Protein AF-Q1INB0-F1 (afdb_monomer_lite)

Foldseek 3Di:
DDDDDDFQDPVSVVVVLCVVVVVVVVVVVVCVVCVVVLPDDPVPDPDSPVVVVVVVCCLVVVLVVVLVVCVVQQHDPVLSVVLSVLSVVLVVLLVVLVVPDDPPPPDPSSCVSPVVSVVSNVVSSVCPVVSVVVVQVVVLVLQAAKKWFDPPQPQCCVVPNTWMWHQHPVQKIWIWHDDPPDIDIDIWGWGDRNQWIWTDDPDHPDTDTWGWDADPVSWIWIQHPNGITIIDGD

Secondary structure (DSSP, 8-state):
-PPPPPPPPHHHHHHHHHHHHHHHHHHHHHHHHHHHHH---TTT-S--HHHHHHHHHHHHHHHHHHHHHHHHTT--HHHHHHHHHHHHHHHHHHHHHHHT--TTSTTTHHHHHHHHHHHHHHHHHHHHHHHHHHHHHHHHHHH-EEEEE-TT-HHHHHHH-EEEEEE-TTSEEEEEEE-SS--EEEEEEEEEETTEEEEEPSSTT--EEEEEEE-TTS-EEEEETTEEEEEEE-

Sequence (234 aa):
MKRQPVPLTRDDWKANAIGVSTIAIGVLIVFMIFWPKFSVDPKTSEHPLPAIAFFYAIAVALPSLFALYLWRNGISQRSIKNCLIFAATGAALFSAGRWMSTPSDRPTAIFKVEALGVLFFAIGIAEVPRLLWLNQSSERASLLGVWESQPGDGEGIQKYGRVQMRFLPNGQLIYTVLSDTAPRSFRHYYSVQGSDIVMRQANPVEDEKTPFAFMSDGALVLYRKGVKSQYRRI

Radius of gyration: 25.72 Å; chains: 1; bounding box: 64×37×74 Å

Organism: Koribacter versatilis (strain Ellin345) (NCBI:txid204669)

Structure (mmCIF, N/CA/C/O backbone):
data_AF-Q1INB0-F1
#
_entry.id   AF-Q1INB0-F1
#
loop_
_atom_site.group_PDB
_atom_site.id
_atom_site.type_symbol
_atom_site.label_atom_id
_atom_site.label_alt_id
_atom_site.label_comp_id
_atom_site.label_asym_id
_atom_site.label_entity_id
_atom_site.label_seq_id
_atom_site.pdbx_PDB_ins_code
_atom_site.Cartn_x
_atom_site.Cartn_y
_atom_site.Cartn_z
_atom_site.occupancy
_atom_site.B_iso_or_equiv
_atom_site.auth_seq_id
_atom_site.auth_comp_id
_atom_site.auth_asym_id
_atom_site.auth_atom_id
_atom_site.pdbx_PDB_model_num
ATOM 1 N N . MET A 1 1 ? 23.001 13.288 8.866 1.00 36.38 1 MET A N 1
ATOM 2 C CA . MET A 1 1 ? 21.618 13.457 8.362 1.00 36.38 1 MET A CA 1
ATOM 3 C C . MET A 1 1 ? 21.534 12.940 6.928 1.00 36.38 1 MET A C 1
ATOM 5 O O . MET A 1 1 ? 22.186 13.504 6.059 1.00 36.38 1 MET A O 1
ATOM 9 N N . LYS A 1 2 ? 20.797 11.850 6.670 1.00 28.59 2 LYS A N 1
ATOM 10 C CA . LYS A 1 2 ? 20.500 11.384 5.301 1.00 28.59 2 LYS A CA 1
ATOM 11 C C . LYS A 1 2 ? 19.343 12.230 4.762 1.00 28.59 2 LYS A C 1
ATOM 13 O O . LYS A 1 2 ? 18.271 12.205 5.356 1.00 28.59 2 LYS A O 1
ATOM 18 N N . ARG A 1 3 ? 19.554 12.991 3.681 1.00 26.53 3 ARG A N 1
ATOM 19 C CA . ARG A 1 3 ? 18.462 13.712 3.004 1.00 26.53 3 ARG A CA 1
ATOM 20 C C . ARG A 1 3 ? 17.471 12.677 2.472 1.00 26.53 3 ARG A C 1
ATOM 22 O O . ARG A 1 3 ? 17.870 11.794 1.714 1.00 26.53 3 ARG A O 1
ATOM 29 N N . GLN A 1 4 ? 16.217 12.748 2.910 1.00 31.02 4 GLN A N 1
ATOM 30 C CA . GLN A 1 4 ? 15.159 11.925 2.335 1.00 31.02 4 GLN A CA 1
ATOM 31 C C . GLN A 1 4 ? 14.865 12.406 0.905 1.00 31.02 4 GLN A C 1
ATOM 33 O O . GLN A 1 4 ? 14.882 13.615 0.663 1.00 31.02 4 GLN A O 1
ATOM 38 N N . PRO A 1 5 ? 14.630 11.492 -0.051 1.00 34.81 5 PRO A N 1
ATOM 39 C CA . PRO A 1 5 ? 14.269 11.874 -1.407 1.00 34.81 5 PRO A CA 1
ATOM 40 C C . PRO A 1 5 ? 12.895 12.558 -1.417 1.00 34.81 5 PRO A C 1
ATOM 42 O O . PRO A 1 5 ? 11.935 12.071 -0.814 1.00 34.81 5 PRO A O 1
ATOM 45 N N . VAL A 1 6 ? 12.823 13.702 -2.098 1.00 46.16 6 VAL A N 1
ATOM 46 C CA . VAL A 1 6 ? 11.580 14.442 -2.344 1.00 46.16 6 VAL A CA 1
ATOM 47 C C . VAL A 1 6 ? 10.666 13.566 -3.209 1.00 46.16 6 VAL A C 1
ATOM 49 O O . VAL A 1 6 ? 11.135 13.030 -4.216 1.00 46.16 6 VAL A O 1
ATOM 52 N N . PRO A 1 7 ? 9.391 13.367 -2.829 1.00 43.28 7 PRO A N 1
ATOM 53 C CA . PRO A 1 7 ? 8.466 12.595 -3.645 1.00 43.28 7 PRO A CA 1
ATOM 54 C C . PRO A 1 7 ? 8.224 13.312 -4.977 1.00 43.28 7 PRO A C 1
ATOM 56 O O . PRO A 1 7 ? 7.836 14.477 -4.998 1.00 43.28 7 PRO A O 1
ATOM 59 N N . LEU A 1 8 ? 8.472 12.605 -6.080 1.00 43.47 8 LEU A N 1
ATOM 60 C CA . LEU A 1 8 ? 8.310 13.127 -7.435 1.00 43.47 8 LEU A CA 1
ATOM 61 C C . LEU A 1 8 ? 6.826 13.372 -7.721 1.00 43.47 8 LEU A C 1
ATOM 63 O O . LEU A 1 8 ? 6.011 12.442 -7.703 1.00 43.47 8 LEU A O 1
ATOM 67 N N . THR A 1 9 ? 6.475 14.622 -7.998 1.00 59.91 9 THR A N 1
ATOM 68 C CA . THR A 1 9 ? 5.150 15.009 -8.483 1.00 59.91 9 THR A CA 1
ATOM 69 C C . THR A 1 9 ? 4.913 14.466 -9.895 1.00 59.91 9 THR A C 1
ATOM 71 O O . THR A 1 9 ? 5.837 14.047 -10.593 1.00 59.91 9 THR A O 1
ATOM 74 N N . ARG A 1 10 ? 3.656 14.479 -10.361 1.00 47.62 10 ARG A N 1
ATOM 75 C CA . ARG A 1 10 ? 3.306 14.074 -11.737 1.00 47.62 10 ARG A CA 1
ATOM 76 C C . ARG A 1 10 ? 4.131 14.822 -12.797 1.00 47.62 10 ARG A C 1
ATOM 78 O O . ARG A 1 10 ? 4.434 14.243 -13.839 1.00 47.62 10 ARG A O 1
ATOM 85 N N . ASP A 1 11 ? 4.491 16.074 -12.533 1.00 52.22 11 ASP A N 1
ATOM 86 C CA . ASP A 1 11 ? 5.293 16.886 -13.447 1.00 52.22 11 ASP A CA 1
ATOM 87 C C . ASP A 1 11 ? 6.791 16.577 -13.327 1.00 52.22 11 ASP A C 1
ATOM 89 O O . ASP A 1 11 ? 7.468 16.493 -14.353 1.00 52.22 11 ASP A O 1
ATOM 93 N N . ASP A 1 12 ? 7.280 16.229 -12.132 1.00 52.44 12 ASP A N 1
ATOM 94 C CA . ASP A 1 12 ? 8.638 15.692 -11.969 1.00 52.44 12 ASP A CA 1
ATOM 95 C C . ASP A 1 12 ? 8.812 14.343 -12.688 1.00 52.44 12 ASP A C 1
ATOM 97 O O . ASP A 1 12 ? 9.895 14.026 -13.178 1.00 52.44 12 ASP A O 1
ATOM 101 N N . TRP A 1 13 ? 7.741 13.552 -12.822 1.00 54.69 13 TRP A N 1
ATOM 102 C CA . TRP A 1 13 ? 7.754 12.318 -13.614 1.00 54.69 13 TRP A CA 1
ATOM 103 C C . TRP A 1 13 ? 7.839 12.572 -15.111 1.00 54.69 13 TRP A C 1
ATOM 105 O O . TRP A 1 13 ? 8.563 11.854 -15.797 1.00 54.69 13 TRP A O 1
ATOM 115 N N . LYS A 1 14 ? 7.145 13.591 -15.629 1.00 50.22 14 LYS A N 1
ATOM 116 C CA . LYS A 1 14 ? 7.334 14.005 -17.025 1.00 50.22 14 LYS A CA 1
ATOM 117 C C . LYS A 1 14 ? 8.768 14.471 -17.235 1.00 50.22 14 LYS A C 1
ATOM 119 O O . LYS A 1 14 ? 9.399 14.025 -18.185 1.00 50.22 14 LYS A O 1
ATOM 124 N N . ALA A 1 15 ? 9.305 15.277 -16.321 1.00 55.03 15 ALA A N 1
ATOM 125 C CA . ALA A 1 15 ? 10.684 15.747 -16.390 1.00 55.03 15 ALA A CA 1
ATOM 126 C C . ALA A 1 15 ? 11.703 14.592 -16.328 1.00 55.03 15 ALA A C 1
ATOM 128 O O . ALA A 1 15 ? 12.631 14.555 -17.133 1.00 55.03 15 ALA A O 1
ATOM 129 N N . ASN A 1 16 ? 11.501 13.598 -15.457 1.00 56.22 16 ASN A N 1
ATOM 130 C CA . ASN A 1 16 ? 12.381 12.429 -15.357 1.00 56.22 16 ASN A CA 1
ATOM 131 C C . ASN A 1 16 ? 12.235 11.461 -16.534 1.00 56.22 16 ASN A C 1
ATOM 133 O O . ASN A 1 16 ? 13.240 10.949 -17.019 1.00 56.22 16 ASN A O 1
ATOM 137 N N . ALA A 1 17 ? 11.019 11.225 -17.029 1.00 54.56 17 ALA A N 1
ATOM 138 C CA . ALA A 1 17 ? 10.803 10.422 -18.231 1.00 54.56 17 ALA A CA 1
ATOM 139 C C . ALA 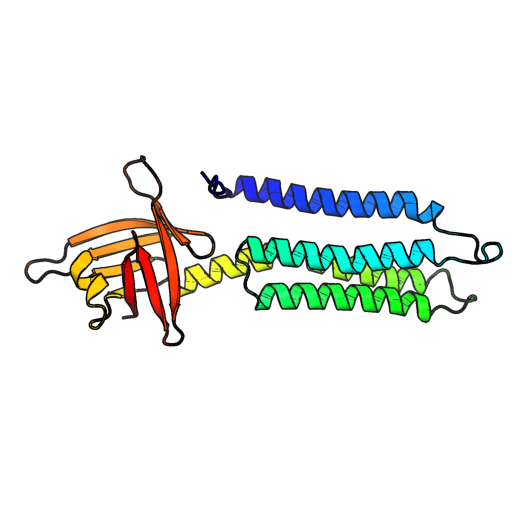A 1 17 ? 11.440 11.090 -19.456 1.00 54.56 17 ALA A C 1
ATOM 141 O O . ALA A 1 17 ? 12.083 10.411 -20.258 1.00 54.56 17 ALA A O 1
ATOM 142 N N . ILE A 1 18 ? 11.339 12.420 -19.562 1.00 57.75 18 ILE A N 1
ATOM 143 C CA . ILE A 1 18 ? 12.053 13.213 -20.568 1.00 57.75 18 ILE A CA 1
ATOM 144 C C . ILE A 1 18 ? 13.563 13.077 -20.361 1.00 57.75 18 ILE A C 1
ATOM 146 O O . ILE A 1 18 ? 14.270 12.820 -21.328 1.00 57.75 18 ILE A O 1
ATOM 150 N N . GLY A 1 19 ? 14.063 13.157 -19.126 1.00 60.06 19 GLY A N 1
ATOM 151 C CA . GLY A 1 19 ? 15.485 13.010 -18.802 1.00 60.06 19 GLY A CA 1
ATOM 152 C C . GLY A 1 19 ? 16.062 11.651 -19.210 1.00 60.06 19 GLY A C 1
ATOM 153 O O . GLY A 1 19 ? 17.056 11.594 -19.930 1.00 60.06 19 GLY A O 1
ATOM 154 N N . VAL A 1 20 ? 15.405 10.552 -18.828 1.00 59.66 20 VAL A N 1
ATOM 155 C CA . VAL A 1 20 ? 15.819 9.185 -19.195 1.00 59.66 20 VAL A CA 1
ATOM 156 C C . VAL A 1 20 ? 15.730 8.970 -20.708 1.00 59.66 20 VAL A C 1
ATOM 158 O O . VAL A 1 20 ? 16.655 8.414 -21.300 1.00 59.66 20 VAL A O 1
ATOM 161 N N . SER A 1 21 ? 14.673 9.472 -21.353 1.00 54.50 21 SER A N 1
ATOM 162 C CA . SER A 1 21 ? 14.530 9.406 -22.814 1.00 54.50 21 SER A CA 1
ATOM 163 C C . SER A 1 21 ? 15.611 10.224 -23.523 1.00 54.50 21 SER A C 1
ATOM 165 O O . SER A 1 21 ? 16.176 9.765 -24.507 1.00 54.50 21 SER A O 1
ATOM 167 N N . THR A 1 22 ? 15.967 11.396 -22.994 1.00 60.06 22 THR A N 1
ATOM 168 C CA . THR A 1 22 ? 17.017 12.269 -23.541 1.00 60.06 22 THR A CA 1
ATOM 169 C C . THR A 1 22 ? 18.388 11.617 -23.428 1.00 60.06 22 THR A C 1
ATOM 171 O O . THR A 1 22 ? 19.163 11.671 -24.377 1.00 60.06 22 THR A O 1
ATOM 174 N N . ILE A 1 23 ? 18.680 10.945 -22.310 1.00 63.50 23 ILE A N 1
ATOM 175 C CA . ILE A 1 23 ? 19.927 10.187 -22.146 1.00 63.50 23 ILE A CA 1
ATOM 176 C C . ILE A 1 23 ? 19.968 9.013 -23.131 1.00 63.50 23 ILE A C 1
ATOM 178 O O . ILE A 1 23 ? 20.976 8.832 -23.810 1.00 63.50 23 ILE A O 1
ATOM 182 N N . ALA A 1 24 ? 18.880 8.249 -23.264 1.00 62.09 24 ALA A N 1
ATOM 183 C CA . ALA A 1 24 ? 18.811 7.131 -24.206 1.00 62.09 24 ALA A CA 1
ATOM 184 C C . ALA A 1 24 ? 18.967 7.594 -25.667 1.00 62.09 24 ALA A C 1
ATOM 186 O O . ALA A 1 24 ? 19.727 6.994 -26.426 1.00 62.09 24 ALA A O 1
ATOM 187 N N . ILE A 1 25 ? 18.311 8.698 -26.039 1.00 62.91 25 ILE A N 1
ATOM 188 C CA . ILE A 1 25 ? 18.445 9.340 -27.353 1.00 62.91 25 ILE A CA 1
ATOM 189 C C . ILE A 1 25 ? 19.871 9.862 -27.550 1.00 62.91 25 ILE A C 1
ATOM 191 O O . ILE A 1 25 ? 20.450 9.643 -28.606 1.00 62.91 25 ILE A O 1
ATOM 195 N N . GLY A 1 26 ? 20.474 10.488 -26.538 1.00 65.31 26 GLY A N 1
ATOM 196 C CA . GLY A 1 26 ? 21.858 10.958 -26.583 1.00 65.31 26 GLY A CA 1
ATOM 197 C C . GLY A 1 26 ? 22.851 9.819 -26.819 1.00 65.31 26 GLY A C 1
ATOM 198 O O . GLY A 1 26 ? 23.723 9.940 -27.675 1.00 65.31 26 GLY A O 1
ATOM 199 N N . VAL A 1 27 ? 22.677 8.681 -26.139 1.00 67.50 27 VAL A N 1
ATOM 200 C CA . VAL A 1 27 ? 23.483 7.469 -26.361 1.00 67.50 27 VAL A CA 1
ATOM 201 C C . VAL A 1 27 ? 23.286 6.928 -27.780 1.00 67.50 27 VAL A C 1
ATOM 203 O O . VAL A 1 27 ? 24.270 6.594 -28.435 1.00 67.50 27 VAL A O 1
ATOM 206 N N . LEU A 1 28 ? 22.049 6.900 -28.288 1.00 63.38 28 LEU A N 1
ATOM 207 C CA . LEU A 1 28 ? 21.735 6.503 -29.668 1.00 63.38 28 LEU A CA 1
ATOM 208 C C . LEU A 1 28 ? 22.348 7.446 -30.712 1.00 63.38 28 LEU A C 1
ATOM 210 O O . LEU A 1 28 ? 22.867 6.983 -31.722 1.00 63.38 28 LEU A O 1
ATOM 214 N N . ILE A 1 29 ? 22.332 8.756 -30.467 1.00 66.19 29 ILE A N 1
ATOM 215 C CA . ILE A 1 29 ? 22.919 9.764 -31.358 1.00 66.19 29 ILE A CA 1
ATOM 216 C C . ILE A 1 29 ? 24.441 9.638 -31.369 1.00 66.19 29 ILE A C 1
ATOM 218 O O . ILE A 1 29 ? 25.038 9.602 -32.441 1.00 66.19 29 ILE A O 1
ATOM 222 N N . VAL A 1 30 ? 25.079 9.514 -30.201 1.00 66.62 30 VAL A N 1
ATOM 223 C CA . VAL A 1 30 ? 26.523 9.248 -30.107 1.00 66.62 30 VAL A CA 1
ATOM 224 C C . VAL A 1 30 ? 26.849 7.949 -30.844 1.00 66.62 30 VAL A C 1
ATOM 226 O O . VAL A 1 30 ? 27.751 7.924 -31.676 1.00 66.62 30 VAL A O 1
ATOM 229 N N . PHE A 1 31 ? 26.066 6.893 -30.635 1.00 64.44 31 PHE A N 1
ATOM 230 C CA . PHE A 1 31 ? 26.225 5.643 -31.369 1.00 64.44 31 PHE A CA 1
ATOM 231 C C . PHE A 1 31 ? 26.151 5.869 -32.887 1.00 64.44 31 PHE A C 1
ATOM 233 O O . PHE A 1 31 ? 27.082 5.491 -33.589 1.00 64.44 31 PHE A O 1
ATOM 240 N N . MET A 1 32 ? 25.128 6.560 -33.397 1.00 63.94 32 MET A N 1
ATOM 241 C CA . MET A 1 32 ? 24.969 6.843 -34.830 1.00 63.94 32 MET A CA 1
ATOM 242 C C . MET A 1 32 ? 26.076 7.735 -35.414 1.00 63.94 32 MET A C 1
ATOM 244 O O . MET A 1 32 ? 26.477 7.524 -36.555 1.00 63.94 32 MET A O 1
ATOM 248 N N . ILE A 1 33 ? 26.594 8.706 -34.656 1.00 69.12 33 ILE A N 1
ATOM 249 C CA . ILE A 1 33 ? 27.665 9.614 -35.106 1.00 69.12 33 ILE A CA 1
ATOM 250 C C . ILE A 1 33 ? 29.009 8.890 -35.181 1.00 69.12 33 ILE A C 1
ATOM 252 O O . ILE A 1 33 ? 29.800 9.126 -36.097 1.00 69.12 33 ILE A O 1
ATOM 256 N N . PHE A 1 34 ? 29.295 8.028 -34.207 1.00 63.88 34 PHE A N 1
ATOM 257 C CA . PHE A 1 34 ? 30.578 7.339 -34.130 1.00 63.88 34 PHE A CA 1
ATOM 258 C C . PHE A 1 34 ? 30.585 6.004 -34.887 1.00 63.88 34 PHE A C 1
ATOM 260 O O . PHE A 1 34 ? 31.658 5.547 -35.276 1.00 63.88 34 PHE A O 1
ATOM 267 N N . TRP A 1 35 ? 29.422 5.414 -35.183 1.00 64.44 35 TRP A N 1
ATOM 268 C CA . TRP A 1 35 ? 29.302 4.157 -35.933 1.00 64.44 35 TRP A CA 1
ATOM 269 C C . TRP A 1 35 ? 30.052 4.150 -37.278 1.00 64.44 35 TRP A C 1
ATOM 271 O O . TRP A 1 35 ? 30.826 3.219 -37.505 1.00 64.44 35 TRP A O 1
ATOM 281 N N . PRO A 1 36 ? 29.962 5.189 -38.135 1.00 58.50 36 PRO A N 1
ATOM 282 C CA . PRO A 1 36 ? 30.708 5.231 -39.393 1.00 58.50 36 PRO A CA 1
ATOM 283 C C . PRO A 1 36 ? 32.227 5.275 -39.190 1.00 58.50 36 PRO A C 1
ATOM 285 O O . PRO A 1 36 ? 32.969 4.816 -40.049 1.00 58.50 36 PRO A O 1
ATOM 288 N N . LYS A 1 37 ? 32.708 5.794 -38.050 1.00 61.03 37 LYS A N 1
ATOM 289 C CA . LYS A 1 37 ? 34.145 5.833 -37.724 1.00 61.03 37 LYS A CA 1
ATOM 290 C C . LYS A 1 37 ? 34.674 4.498 -37.194 1.00 61.03 37 LYS A C 1
ATOM 292 O O . LYS A 1 37 ? 35.874 4.259 -37.268 1.00 61.03 37 LYS A O 1
ATOM 297 N N . PHE A 1 38 ? 33.794 3.635 -36.687 1.00 56.97 38 PHE A N 1
ATOM 298 C CA . PHE A 1 38 ? 34.116 2.267 -36.267 1.00 56.97 38 PHE A CA 1
ATOM 299 C C . PHE A 1 38 ? 33.841 1.216 -37.355 1.00 56.97 38 PHE A C 1
ATOM 301 O O . PHE A 1 38 ? 34.148 0.040 -37.159 1.00 56.97 38 PHE A O 1
ATOM 308 N N . SER A 1 39 ? 33.304 1.630 -38.507 1.00 55.06 39 SER A N 1
ATOM 309 C CA . SER A 1 39 ? 33.241 0.838 -39.738 1.00 55.06 39 SER A CA 1
ATOM 310 C C . SER A 1 39 ? 34.648 0.716 -40.327 1.00 55.06 39 SER A C 1
ATOM 312 O O . SER A 1 39 ? 35.008 1.398 -41.285 1.00 55.06 39 SER A O 1
ATOM 314 N N . VAL A 1 40 ? 35.472 -0.123 -39.710 1.00 55.88 40 VAL A N 1
ATOM 315 C CA . VAL A 1 40 ? 36.802 -0.430 -40.225 1.00 55.88 40 VAL A CA 1
ATOM 316 C C . VAL A 1 40 ? 36.649 -1.238 -41.512 1.00 55.88 40 VAL A C 1
ATOM 318 O O . VAL A 1 40 ? 35.866 -2.190 -41.552 1.00 55.88 40 VAL A O 1
ATOM 321 N N . ASP A 1 41 ? 37.361 -0.840 -42.569 1.00 60.66 41 ASP A N 1
ATOM 322 C CA . ASP A 1 41 ? 37.397 -1.593 -43.821 1.00 60.66 41 ASP A CA 1
ATOM 323 C C . ASP A 1 41 ? 37.878 -3.024 -43.508 1.00 60.66 41 ASP A C 1
ATOM 325 O O . ASP A 1 41 ? 38.995 -3.204 -43.010 1.00 60.66 41 ASP A O 1
ATOM 329 N N . PRO A 1 42 ? 37.049 -4.058 -43.750 1.00 54.41 42 PRO A N 1
ATOM 330 C CA . PRO A 1 42 ? 37.355 -5.431 -43.358 1.00 54.41 42 PRO A CA 1
ATOM 331 C C . PRO A 1 42 ? 38.623 -5.983 -44.020 1.00 54.41 42 PRO A C 1
ATOM 333 O O . PRO A 1 42 ? 39.086 -7.052 -43.629 1.00 54.41 42 PRO A O 1
ATOM 336 N N . LYS A 1 43 ? 39.174 -5.290 -45.024 1.00 59.09 43 LYS A N 1
ATOM 337 C CA . LYS A 1 43 ? 40.391 -5.697 -45.727 1.00 59.09 43 LYS A CA 1
ATOM 338 C C . LYS A 1 43 ? 41.691 -5.205 -45.085 1.00 59.09 43 LYS A C 1
ATOM 340 O O . LYS A 1 43 ? 42.736 -5.735 -45.444 1.00 59.09 43 LYS A O 1
ATOM 345 N N . THR A 1 44 ? 41.661 -4.216 -44.187 1.00 60.34 44 THR A N 1
ATOM 346 C CA . THR A 1 44 ? 42.890 -3.533 -43.726 1.00 60.34 44 THR A CA 1
ATOM 347 C C . THR A 1 44 ? 43.148 -3.578 -42.223 1.00 60.34 44 THR A C 1
ATOM 349 O O . THR A 1 44 ? 44.205 -3.123 -41.793 1.00 60.34 44 THR A O 1
ATOM 352 N N . SER A 1 45 ? 42.257 -4.146 -41.404 1.00 51.06 45 SER A N 1
ATOM 353 C CA . SER A 1 45 ? 42.490 -4.228 -39.955 1.00 51.06 45 SER A CA 1
ATOM 354 C C . SER A 1 45 ? 42.675 -5.647 -39.457 1.00 51.06 45 SER A C 1
ATOM 356 O O . SER A 1 45 ? 41.740 -6.446 -39.480 1.00 51.06 45 SER A O 1
ATOM 358 N N . GLU A 1 46 ? 43.853 -5.925 -38.911 1.00 55.78 46 GLU A N 1
ATOM 359 C CA . GLU A 1 46 ? 44.167 -7.238 -38.354 1.00 55.78 46 GLU A CA 1
ATOM 360 C C . GLU A 1 46 ? 43.394 -7.553 -37.060 1.00 55.78 46 GLU A C 1
ATOM 362 O O . GLU A 1 46 ? 43.224 -8.728 -36.758 1.00 55.78 46 GLU A O 1
ATOM 367 N N . HIS A 1 47 ? 42.814 -6.583 -36.328 1.00 56.28 47 HIS A N 1
ATOM 368 C CA . HIS A 1 47 ? 42.087 -6.891 -35.081 1.00 56.28 47 HIS A CA 1
ATOM 369 C C . HIS A 1 47 ? 40.909 -5.939 -34.745 1.00 56.28 47 HIS A C 1
ATOM 371 O O . HIS A 1 47 ? 41.118 -4.897 -34.124 1.00 56.28 47 HIS A O 1
ATOM 377 N N . PRO A 1 48 ? 39.639 -6.315 -35.018 1.00 59.78 48 PRO A N 1
ATOM 378 C CA . PRO A 1 48 ? 38.442 -5.561 -34.596 1.00 59.78 48 PRO A CA 1
ATOM 379 C C . PRO A 1 48 ? 38.049 -5.759 -33.113 1.00 59.78 48 PRO A C 1
ATOM 381 O O . PRO A 1 48 ? 36.983 -5.320 -32.674 1.00 59.78 48 PRO A O 1
ATOM 384 N N . LEU A 1 49 ? 38.900 -6.418 -32.321 1.00 61.53 49 LEU A N 1
ATOM 385 C CA . LEU A 1 49 ? 38.659 -6.776 -30.918 1.00 61.53 49 LEU A CA 1
ATOM 386 C C . LEU A 1 49 ? 38.237 -5.608 -29.995 1.00 61.53 49 LEU A C 1
ATOM 388 O O . LEU A 1 49 ? 37.300 -5.811 -29.217 1.00 61.53 49 LEU A O 1
ATOM 392 N N . PRO A 1 50 ? 38.829 -4.395 -30.057 1.00 68.62 50 PRO A N 1
ATOM 393 C CA . PRO A 1 50 ? 38.505 -3.352 -29.081 1.00 68.62 50 PRO A CA 1
ATOM 394 C C . PRO A 1 50 ? 37.094 -2.771 -29.254 1.00 68.62 50 PRO A C 1
ATOM 396 O O . PRO A 1 50 ? 36.426 -2.485 -28.262 1.00 68.62 50 PRO A O 1
ATOM 399 N N . ALA A 1 51 ? 36.593 -2.657 -30.488 1.00 65.31 51 ALA A N 1
ATOM 400 C CA . ALA A 1 51 ? 35.240 -2.157 -30.735 1.00 65.31 51 ALA A CA 1
ATOM 401 C C . ALA A 1 51 ? 34.177 -3.157 -30.251 1.00 65.31 51 ALA A C 1
ATOM 403 O O . ALA A 1 51 ? 33.212 -2.774 -29.593 1.00 65.31 51 ALA A O 1
ATOM 404 N N . ILE A 1 52 ? 34.373 -4.452 -30.519 1.00 67.19 52 ILE A N 1
ATOM 405 C CA . ILE A 1 52 ? 33.447 -5.508 -30.080 1.00 67.19 52 ILE A CA 1
ATOM 406 C C . ILE A 1 52 ? 33.399 -5.578 -28.551 1.00 67.19 52 ILE A C 1
ATOM 408 O O . ILE A 1 52 ? 32.308 -5.616 -27.980 1.00 67.19 52 ILE A O 1
ATOM 412 N N . ALA A 1 53 ? 34.558 -5.532 -27.888 1.00 69.88 53 ALA A N 1
ATOM 413 C CA . ALA A 1 53 ? 34.640 -5.534 -26.430 1.00 69.88 53 ALA A CA 1
ATOM 414 C C . ALA A 1 53 ? 33.911 -4.330 -25.809 1.00 69.88 53 ALA A C 1
ATOM 416 O O . ALA A 1 53 ? 33.187 -4.489 -24.825 1.00 69.88 53 ALA A O 1
ATOM 417 N N . PHE A 1 54 ? 34.035 -3.144 -26.413 1.00 70.88 54 PHE A N 1
ATOM 418 C CA . PHE A 1 54 ? 33.342 -1.939 -25.959 1.00 70.88 54 PHE A CA 1
ATOM 419 C C . PHE A 1 54 ? 31.814 -2.065 -26.061 1.00 70.88 54 PHE A C 1
ATOM 421 O O . PHE A 1 54 ? 31.102 -1.764 -25.102 1.00 70.88 54 PHE A O 1
ATOM 428 N N . PHE A 1 55 ? 31.293 -2.579 -27.181 1.00 67.69 55 PHE A N 1
ATOM 429 C CA . PHE A 1 55 ? 29.851 -2.797 -27.334 1.00 67.69 55 PHE A CA 1
ATOM 430 C C . PHE A 1 55 ? 29.316 -3.853 -26.372 1.00 67.69 55 PHE A C 1
ATOM 432 O O . PHE A 1 55 ? 28.247 -3.661 -25.795 1.00 67.69 55 PHE A O 1
ATOM 439 N N . TYR A 1 56 ? 30.070 -4.930 -26.150 1.00 68.38 56 TYR A N 1
ATOM 440 C CA . TYR A 1 56 ? 29.690 -5.955 -25.183 1.00 68.38 56 TYR A CA 1
ATOM 441 C C . TYR A 1 56 ? 29.660 -5.392 -23.756 1.00 68.38 56 TYR A C 1
ATOM 443 O O . TYR A 1 56 ? 28.714 -5.641 -23.010 1.00 68.38 56 TYR A O 1
ATOM 451 N N . ALA A 1 57 ? 30.644 -4.563 -23.396 1.00 71.25 57 ALA A N 1
ATOM 452 C CA . ALA A 1 57 ? 30.679 -3.889 -22.102 1.00 71.25 57 ALA A CA 1
ATOM 453 C C . ALA A 1 57 ? 29.459 -2.976 -21.904 1.00 71.25 57 ALA A C 1
ATOM 455 O O . ALA A 1 57 ? 28.817 -3.038 -20.858 1.00 71.25 57 ALA A O 1
ATOM 456 N N . ILE A 1 58 ? 29.082 -2.188 -22.916 1.00 72.75 58 ILE A N 1
ATOM 457 C CA . ILE A 1 58 ? 27.889 -1.327 -22.881 1.00 72.75 58 ILE A CA 1
ATOM 458 C C . ILE A 1 58 ? 26.605 -2.160 -22.774 1.00 72.75 58 ILE A C 1
ATOM 460 O O . ILE A 1 58 ? 25.766 -1.881 -21.914 1.00 72.75 58 ILE A O 1
ATOM 464 N N . ALA A 1 59 ? 26.465 -3.197 -23.603 1.00 68.44 59 ALA A N 1
ATOM 465 C CA . ALA A 1 59 ? 25.281 -4.052 -23.648 1.00 68.44 59 ALA A CA 1
ATOM 466 C C . ALA A 1 59 ? 25.049 -4.827 -22.340 1.00 68.44 59 ALA A C 1
ATOM 468 O O . ALA A 1 59 ? 23.905 -5.124 -22.012 1.00 68.44 59 ALA A O 1
ATOM 469 N N . VAL A 1 60 ? 26.104 -5.123 -21.576 1.00 70.12 60 VAL A N 1
ATOM 470 C CA . VAL A 1 60 ? 26.009 -5.798 -20.269 1.00 70.12 60 VAL A CA 1
ATOM 471 C C . VAL A 1 60 ? 25.878 -4.799 -19.110 1.00 70.12 60 VAL A C 1
ATOM 473 O O . VAL A 1 60 ? 25.099 -5.020 -18.175 1.00 70.12 60 VAL A O 1
ATOM 476 N N . ALA A 1 61 ? 26.607 -3.680 -19.156 1.00 72.94 61 ALA A N 1
ATOM 477 C CA . ALA A 1 61 ? 26.638 -2.707 -18.065 1.00 72.94 61 ALA A CA 1
ATOM 478 C C . ALA A 1 61 ? 25.343 -1.890 -17.960 1.00 72.94 61 ALA A C 1
ATOM 480 O O . ALA A 1 61 ? 24.837 -1.699 -16.852 1.00 72.94 61 ALA A O 1
ATOM 481 N N . LEU A 1 62 ? 24.772 -1.436 -19.083 1.00 75.06 62 LEU A N 1
ATOM 482 C CA . LEU A 1 62 ? 23.555 -0.611 -19.077 1.00 75.06 62 LEU A CA 1
ATOM 483 C C . LEU A 1 62 ? 22.346 -1.324 -18.452 1.00 75.06 62 LEU A C 1
ATOM 485 O O . LEU A 1 62 ? 21.735 -0.735 -17.560 1.00 75.06 62 LEU A O 1
ATOM 489 N N . PRO A 1 63 ? 22.009 -2.577 -18.820 1.00 75.44 63 PRO A N 1
ATOM 490 C CA . PRO A 1 63 ? 20.901 -3.294 -18.188 1.00 75.44 63 PRO A CA 1
ATOM 491 C C . PRO A 1 63 ? 21.116 -3.517 -16.691 1.00 75.44 63 PRO A C 1
ATOM 493 O O . PRO A 1 63 ? 20.166 -3.432 -15.918 1.00 75.44 63 PRO A O 1
ATOM 496 N N . SER A 1 64 ? 22.362 -3.746 -16.271 1.00 73.62 64 SER A N 1
ATOM 497 C CA . SER A 1 64 ? 22.717 -3.950 -14.863 1.00 73.62 64 SER A CA 1
ATOM 498 C C . SER A 1 64 ? 22.560 -2.665 -14.042 1.00 73.62 64 SER A C 1
ATOM 500 O O . SER A 1 64 ? 21.937 -2.677 -12.979 1.00 73.62 64 SER A O 1
ATOM 502 N N . LEU A 1 65 ? 23.057 -1.534 -14.555 1.00 75.81 65 LEU A N 1
ATOM 503 C CA . LEU A 1 65 ? 22.873 -0.214 -13.938 1.00 75.81 65 LEU A CA 1
ATOM 504 C C . LEU A 1 65 ? 21.395 0.188 -13.898 1.00 75.81 65 LEU A C 1
ATOM 506 O O . LEU A 1 65 ? 20.924 0.745 -12.906 1.00 75.81 65 LEU A O 1
ATOM 510 N N . PHE A 1 66 ? 20.648 -0.141 -14.949 1.00 74.62 66 PHE A N 1
ATOM 511 C CA . PHE A 1 66 ? 19.218 0.115 -15.019 1.00 74.62 66 PHE A CA 1
ATOM 512 C C . PHE A 1 66 ? 18.421 -0.752 -14.037 1.00 74.62 66 PHE A C 1
ATOM 514 O O . PHE A 1 66 ? 17.568 -0.238 -13.317 1.00 74.62 66 PHE A O 1
ATOM 521 N N . ALA A 1 67 ? 18.737 -2.042 -13.921 1.00 73.81 67 ALA A N 1
ATOM 522 C CA . ALA A 1 67 ? 18.140 -2.925 -12.922 1.00 73.81 67 ALA A CA 1
ATOM 523 C C . ALA A 1 67 ? 18.419 -2.439 -11.492 1.00 73.81 67 ALA A C 1
ATOM 525 O O . ALA A 1 67 ? 17.513 -2.434 -10.658 1.00 73.81 67 ALA A O 1
ATOM 526 N N . LEU A 1 68 ? 19.640 -1.963 -11.223 1.00 72.88 68 LEU A N 1
ATOM 527 C CA . LEU A 1 68 ? 20.000 -1.359 -9.940 1.00 72.88 68 LEU A CA 1
ATOM 528 C C . LEU A 1 68 ? 19.192 -0.081 -9.664 1.00 72.88 68 LEU A C 1
ATOM 530 O O . LEU A 1 68 ? 18.723 0.123 -8.543 1.00 72.88 68 LEU A O 1
ATOM 534 N N . TYR A 1 69 ? 18.994 0.762 -10.681 1.00 77.62 69 TYR A N 1
ATOM 535 C CA . TYR A 1 69 ? 18.132 1.941 -10.590 1.00 77.62 69 TYR A CA 1
ATOM 536 C C . TYR A 1 69 ? 16.681 1.556 -10.272 1.00 77.62 69 TYR A C 1
ATOM 538 O O . TYR A 1 69 ? 16.097 2.108 -9.340 1.00 77.62 69 TYR A O 1
ATOM 546 N N . LEU A 1 70 ? 16.106 0.585 -10.988 1.00 75.38 70 LEU A N 1
ATOM 547 C CA . LEU A 1 70 ? 14.741 0.109 -10.742 1.00 75.38 70 LEU A CA 1
ATOM 548 C C . LEU A 1 70 ? 14.588 -0.464 -9.327 1.00 75.38 70 LEU A C 1
ATOM 550 O O . LEU A 1 70 ? 13.631 -0.128 -8.629 1.00 75.38 70 LEU A O 1
ATOM 554 N N . TRP A 1 71 ? 15.557 -1.260 -8.870 1.00 74.44 71 TRP A N 1
ATOM 555 C CA . TRP A 1 71 ? 15.578 -1.808 -7.513 1.00 74.44 71 TRP A CA 1
ATOM 556 C C . TRP A 1 71 ? 15.604 -0.710 -6.445 1.00 74.44 71 TRP A C 1
ATOM 558 O O . TRP A 1 71 ? 14.818 -0.741 -5.500 1.00 74.44 71 TRP A O 1
ATOM 568 N N . ARG A 1 72 ? 16.447 0.314 -6.627 1.00 69.62 72 ARG A N 1
ATOM 569 C CA . ARG A 1 72 ? 16.548 1.452 -5.701 1.00 69.62 72 ARG A CA 1
ATOM 570 C C . ARG A 1 72 ? 15.261 2.282 -5.622 1.00 69.62 72 ARG A C 1
ATOM 572 O O . ARG A 1 72 ? 15.041 2.947 -4.615 1.00 69.62 72 ARG A O 1
ATOM 579 N N . ASN A 1 73 ? 14.420 2.226 -6.654 1.00 67.62 73 ASN A N 1
ATOM 580 C CA . ASN A 1 73 ? 13.113 2.885 -6.702 1.00 67.62 73 ASN A CA 1
ATOM 581 C C . ASN A 1 73 ? 11.949 1.959 -6.293 1.00 67.62 73 ASN A C 1
ATOM 583 O O . ASN A 1 73 ? 10.791 2.285 -6.542 1.00 67.62 73 ASN A O 1
ATOM 587 N N . GLY A 1 74 ? 12.238 0.812 -5.665 1.00 67.62 74 GLY A N 1
ATOM 588 C CA . GLY A 1 74 ? 11.217 -0.066 -5.088 1.00 67.62 74 GLY A CA 1
ATOM 589 C C . GLY A 1 74 ? 10.451 -0.906 -6.109 1.00 67.62 74 GLY A C 1
ATOM 590 O O . GLY A 1 74 ? 9.375 -1.409 -5.799 1.00 67.62 74 GLY A O 1
ATOM 591 N N . ILE A 1 75 ? 10.977 -1.076 -7.325 1.00 73.62 75 ILE A N 1
ATOM 592 C CA . ILE A 1 75 ? 10.335 -1.932 -8.325 1.00 73.62 75 ILE A CA 1
ATOM 593 C C . ILE A 1 75 ? 10.486 -3.401 -7.949 1.00 73.62 75 ILE A C 1
ATOM 595 O O . ILE A 1 75 ? 11.557 -3.851 -7.538 1.00 73.62 75 ILE A O 1
ATOM 599 N N . SER A 1 76 ? 9.398 -4.160 -8.113 1.00 74.81 76 SER A N 1
ATOM 600 C CA . SER A 1 76 ? 9.370 -5.580 -7.771 1.00 74.81 76 SER A CA 1
ATOM 601 C C . SER A 1 76 ? 10.454 -6.370 -8.519 1.00 74.81 76 SER A C 1
ATOM 603 O O . SER A 1 76 ? 10.740 -6.128 -9.698 1.00 74.81 76 SER A O 1
ATOM 605 N N . GLN A 1 77 ? 11.026 -7.382 -7.858 1.00 72.25 77 GLN A N 1
ATOM 606 C CA . GLN A 1 77 ? 12.039 -8.241 -8.481 1.00 72.25 77 GLN A CA 1
ATOM 607 C C . GLN A 1 77 ? 11.529 -8.955 -9.739 1.00 72.25 77 GLN A C 1
ATOM 609 O O . GLN A 1 77 ? 12.303 -9.179 -10.668 1.00 72.25 77 GLN A O 1
ATOM 614 N N . ARG A 1 78 ? 10.229 -9.279 -9.807 1.00 70.38 78 ARG A N 1
ATOM 615 C CA . ARG A 1 78 ? 9.620 -9.893 -10.997 1.00 70.38 78 ARG A CA 1
ATOM 616 C C . ARG A 1 78 ? 9.713 -8.955 -12.206 1.00 70.38 78 ARG A C 1
ATOM 618 O O . ARG A 1 78 ? 10.114 -9.397 -13.280 1.00 70.38 78 ARG A O 1
ATOM 625 N N . SER A 1 79 ? 9.408 -7.671 -12.026 1.00 70.56 79 SER A N 1
ATOM 626 C CA . SER A 1 79 ? 9.489 -6.671 -13.099 1.00 70.56 79 SER A CA 1
ATOM 627 C C . SER A 1 79 ? 10.932 -6.405 -13.537 1.00 70.56 79 SER A C 1
ATOM 629 O O . SER A 1 79 ? 11.202 -6.316 -14.735 1.00 70.56 79 SER A O 1
ATOM 631 N N . ILE A 1 80 ? 11.874 -6.356 -12.587 1.00 75.69 80 ILE A N 1
ATOM 632 C CA . ILE A 1 80 ? 13.310 -6.213 -12.882 1.00 75.69 80 ILE A CA 1
ATOM 633 C C . ILE A 1 80 ? 13.820 -7.414 -13.688 1.00 75.69 80 ILE A C 1
ATOM 635 O O . ILE A 1 80 ? 14.496 -7.234 -14.701 1.00 75.69 80 ILE A O 1
ATOM 639 N N . LYS A 1 81 ? 13.453 -8.638 -13.285 1.00 75.88 81 LYS A N 1
ATOM 640 C CA . LYS A 1 81 ? 13.830 -9.870 -13.991 1.00 75.88 81 LYS A CA 1
ATOM 641 C C . LYS A 1 81 ? 13.333 -9.862 -15.437 1.00 75.88 81 LYS A C 1
ATOM 643 O O . LYS A 1 81 ? 14.103 -10.181 -16.336 1.00 75.88 81 LYS A O 1
ATOM 648 N N . ASN A 1 82 ? 12.085 -9.453 -15.669 1.00 72.38 82 ASN A N 1
ATOM 649 C CA . ASN A 1 82 ? 11.536 -9.361 -17.022 1.00 72.38 82 ASN A CA 1
ATOM 650 C C . ASN A 1 82 ? 12.298 -8.337 -17.880 1.00 72.38 82 ASN A C 1
ATOM 652 O O . ASN A 1 82 ? 12.638 -8.650 -19.018 1.00 72.38 82 ASN A O 1
ATOM 656 N N . CYS A 1 83 ? 12.644 -7.163 -17.336 1.00 69.69 83 CYS A N 1
ATOM 657 C CA . CYS A 1 83 ? 13.461 -6.174 -18.056 1.00 69.69 83 CYS A CA 1
ATOM 658 C C . CYS A 1 83 ? 14.841 -6.728 -18.440 1.00 69.69 83 CYS A C 1
ATOM 660 O O . CYS A 1 83 ? 15.285 -6.546 -19.573 1.00 69.69 83 CYS A O 1
ATOM 662 N N . LEU A 1 84 ? 15.505 -7.433 -17.519 1.00 74.94 84 LEU A N 1
ATOM 663 C CA . LEU A 1 84 ? 16.804 -8.058 -17.783 1.00 74.94 84 LEU A CA 1
ATOM 664 C C . LEU A 1 84 ? 16.714 -9.150 -18.855 1.00 74.94 84 LEU A C 1
ATOM 666 O O . LEU A 1 84 ? 17.599 -9.230 -19.702 1.00 74.94 84 LEU A O 1
ATOM 670 N N . ILE A 1 85 ? 15.640 -9.949 -18.857 1.00 74.06 85 ILE A N 1
ATOM 671 C CA . ILE A 1 85 ? 15.391 -10.953 -19.902 1.00 74.06 85 ILE A CA 1
ATOM 672 C C . ILE A 1 85 ? 15.252 -10.270 -21.265 1.00 74.06 85 ILE A C 1
ATOM 674 O O . ILE A 1 85 ? 15.952 -10.655 -22.195 1.00 74.06 85 ILE A O 1
ATOM 678 N N . PHE A 1 86 ? 14.429 -9.222 -21.381 1.00 67.94 86 PHE A N 1
ATOM 679 C CA . PHE A 1 86 ? 14.270 -8.485 -22.642 1.00 67.94 86 PHE A CA 1
ATOM 680 C C . PHE A 1 86 ? 15.591 -7.886 -23.144 1.00 67.94 86 PHE A C 1
ATOM 682 O O . PHE A 1 86 ? 15.910 -8.013 -24.327 1.00 67.94 86 PHE A O 1
ATOM 689 N N . ALA A 1 87 ? 16.383 -7.285 -22.252 1.00 69.81 87 ALA A N 1
ATOM 690 C CA . ALA A 1 87 ? 17.690 -6.736 -22.605 1.00 69.81 87 ALA A CA 1
ATOM 691 C C . ALA A 1 87 ? 18.669 -7.827 -23.076 1.00 69.81 87 ALA A C 1
ATOM 693 O O . ALA A 1 87 ? 19.336 -7.658 -24.098 1.00 69.81 87 ALA A O 1
ATOM 694 N N . ALA A 1 88 ? 18.716 -8.966 -22.378 1.00 72.00 88 ALA A N 1
ATOM 695 C CA . ALA A 1 88 ? 19.560 -10.100 -22.747 1.00 72.00 88 ALA A CA 1
ATOM 696 C C . ALA A 1 88 ? 19.141 -10.716 -24.092 1.00 72.00 88 ALA A C 1
ATOM 698 O O . ALA A 1 88 ?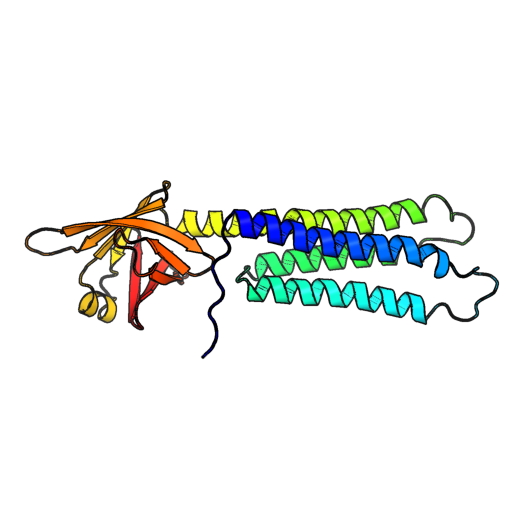 19.998 -11.009 -24.925 1.00 72.00 88 ALA A O 1
ATOM 699 N N . THR A 1 89 ? 17.836 -10.861 -24.344 1.00 72.38 89 THR A N 1
ATOM 700 C CA . THR A 1 89 ? 17.315 -11.340 -25.633 1.00 72.38 89 THR A CA 1
ATOM 701 C C . THR A 1 89 ? 17.675 -10.383 -26.769 1.00 72.38 89 THR A C 1
ATOM 703 O O . THR A 1 89 ? 18.133 -10.838 -27.816 1.00 72.38 89 THR A O 1
ATOM 706 N N . GLY A 1 90 ? 17.550 -9.068 -26.562 1.00 69.44 90 GLY A N 1
ATOM 707 C CA . GLY A 1 90 ? 17.972 -8.065 -27.545 1.00 69.44 90 GLY A CA 1
ATOM 708 C C . GLY A 1 90 ? 19.468 -8.148 -27.872 1.00 69.44 90 GLY A C 1
ATOM 709 O O . GLY A 1 90 ? 19.841 -8.180 -29.045 1.00 69.44 90 GLY A O 1
ATOM 710 N N . ALA A 1 91 ? 20.322 -8.270 -26.850 1.00 69.62 91 ALA A N 1
ATOM 711 C CA . ALA A 1 91 ? 21.769 -8.420 -27.025 1.00 69.62 91 ALA A CA 1
ATOM 712 C C . ALA A 1 91 ? 22.148 -9.727 -27.748 1.00 69.62 91 ALA A C 1
ATOM 714 O O . ALA A 1 91 ? 23.041 -9.733 -28.603 1.00 69.62 91 ALA A O 1
ATOM 715 N N . ALA A 1 92 ? 21.447 -10.826 -27.449 1.00 68.88 92 ALA A N 1
ATOM 716 C CA . ALA A 1 92 ? 21.648 -12.112 -28.109 1.00 68.88 92 ALA A CA 1
ATOM 717 C C . ALA A 1 92 ? 21.250 -12.060 -29.593 1.00 68.88 92 ALA A C 1
ATOM 719 O O . ALA A 1 92 ? 22.013 -12.521 -30.439 1.00 68.88 92 ALA A O 1
ATOM 720 N N . LEU A 1 93 ? 20.106 -11.446 -29.923 1.00 66.81 93 LEU A N 1
ATOM 721 C CA . LEU A 1 93 ? 19.658 -11.269 -31.310 1.00 66.81 93 LEU A CA 1
ATOM 722 C C . LEU A 1 93 ? 20.620 -10.387 -32.113 1.00 66.81 93 LEU A C 1
ATOM 724 O O . LEU A 1 93 ? 20.978 -10.738 -33.236 1.00 66.81 93 LEU A O 1
ATOM 728 N N . PHE A 1 94 ? 21.096 -9.290 -3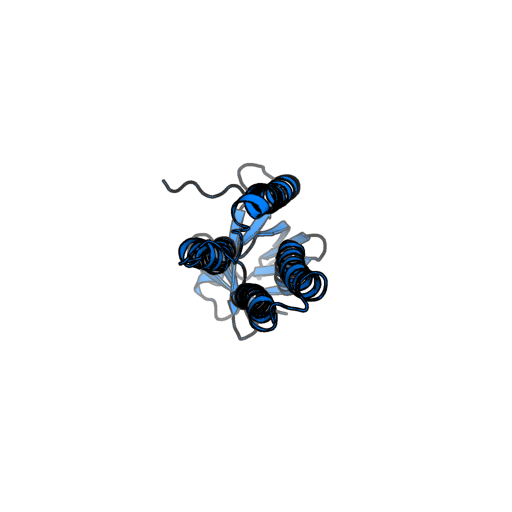1.518 1.00 67.06 94 PHE A N 1
ATOM 729 C CA . PHE A 1 94 ? 22.108 -8.428 -32.132 1.00 67.06 94 PHE A CA 1
ATOM 730 C C . PHE A 1 94 ? 23.406 -9.196 -32.428 1.00 67.06 94 PHE A C 1
ATOM 732 O O . PHE A 1 94 ? 23.940 -9.138 -33.536 1.00 67.06 94 PHE A O 1
ATOM 739 N N . SER A 1 95 ? 23.881 -9.987 -31.461 1.00 67.06 95 SER A N 1
ATOM 740 C CA . SER A 1 95 ? 25.083 -10.813 -31.629 1.00 67.06 95 SER A CA 1
ATOM 741 C C . SER A 1 95 ? 24.894 -11.893 -32.700 1.00 67.06 95 SER A C 1
ATOM 743 O O . SER A 1 95 ? 25.775 -12.094 -33.535 1.00 67.06 95 SER A O 1
ATOM 745 N N . ALA A 1 96 ? 23.732 -12.550 -32.727 1.00 67.25 96 ALA A N 1
ATOM 746 C CA . ALA A 1 96 ? 23.409 -13.584 -33.706 1.00 67.25 96 ALA A CA 1
ATOM 747 C C . ALA A 1 96 ? 23.347 -13.030 -35.141 1.00 67.25 96 ALA A C 1
ATOM 749 O O . ALA A 1 96 ? 23.834 -13.676 -36.070 1.00 67.25 96 ALA A O 1
ATOM 750 N N . GLY A 1 97 ? 22.829 -11.808 -35.318 1.00 64.94 97 GLY A N 1
ATOM 751 C CA . GLY A 1 97 ? 22.804 -11.117 -36.610 1.00 64.94 97 GLY A CA 1
ATOM 752 C C . GLY A 1 97 ? 24.189 -10.912 -37.222 1.00 64.94 97 GLY A C 1
ATOM 753 O O . GLY A 1 97 ? 24.356 -11.086 -38.429 1.00 64.94 97 GLY A O 1
ATOM 754 N N . ARG A 1 98 ? 25.205 -10.623 -36.397 1.00 63.59 98 ARG A N 1
ATOM 755 C CA . ARG A 1 98 ? 26.592 -10.516 -36.875 1.00 63.59 98 ARG A CA 1
ATOM 756 C C . ARG A 1 98 ? 27.172 -11.855 -37.320 1.00 63.59 98 ARG A C 1
ATOM 758 O O . ARG A 1 98 ? 27.829 -11.906 -38.358 1.00 63.59 98 ARG A O 1
ATOM 765 N N . TRP A 1 99 ? 26.928 -12.923 -36.561 1.00 59.09 99 TRP A N 1
ATOM 766 C CA . TRP A 1 99 ? 27.489 -14.252 -36.837 1.00 59.09 99 TRP A CA 1
ATOM 767 C C . TRP A 1 99 ? 26.902 -14.921 -38.086 1.00 59.09 99 TRP A C 1
ATOM 769 O O . TRP A 1 99 ? 27.606 -15.672 -38.751 1.00 59.09 99 TRP A O 1
ATOM 779 N N . MET A 1 100 ? 25.644 -14.635 -38.436 1.00 54.88 100 MET A N 1
ATOM 780 C CA . MET A 1 100 ? 24.982 -15.245 -39.600 1.00 54.88 100 MET A CA 1
ATOM 781 C C . MET A 1 100 ? 25.314 -14.578 -40.944 1.00 54.88 100 MET A C 1
ATOM 783 O O . MET A 1 100 ? 24.823 -15.022 -41.979 1.00 54.88 100 MET A O 1
ATOM 787 N N . SER A 1 101 ? 26.133 -13.523 -40.965 1.00 52.06 101 SER A N 1
ATOM 788 C CA . SER A 1 101 ? 26.443 -12.808 -42.205 1.00 52.06 101 SER A CA 1
ATOM 789 C C . SER A 1 101 ? 27.720 -13.324 -42.878 1.00 52.06 101 SER A C 1
ATOM 791 O O . SER A 1 101 ? 28.843 -13.026 -42.467 1.00 52.06 101 SER A O 1
ATOM 793 N N . THR A 1 102 ? 27.563 -14.084 -43.963 1.00 54.34 102 THR A N 1
ATOM 794 C CA . THR A 1 102 ? 28.656 -14.351 -44.906 1.00 54.34 102 THR A CA 1
ATOM 795 C C . THR A 1 102 ? 29.014 -13.066 -45.673 1.00 54.34 102 THR A C 1
ATOM 797 O O . THR A 1 102 ? 28.169 -12.185 -45.855 1.00 54.34 102 THR A O 1
ATOM 800 N N . PRO A 1 103 ? 30.270 -12.900 -46.133 1.00 57.34 103 PRO A N 1
ATOM 801 C CA . PRO A 1 103 ? 30.725 -11.665 -46.775 1.00 57.34 103 PRO A CA 1
ATOM 802 C C . PRO A 1 103 ? 29.958 -11.226 -48.030 1.00 57.34 103 PRO A C 1
ATOM 804 O O . PRO A 1 103 ? 30.033 -10.049 -48.379 1.00 57.34 103 PRO A O 1
ATOM 807 N N . SER A 1 104 ? 29.230 -12.130 -48.691 1.00 59.41 104 SER A N 1
ATOM 808 C CA . SER A 1 104 ? 28.555 -11.879 -49.969 1.00 59.41 104 SER A CA 1
ATOM 809 C C . SER A 1 104 ? 27.150 -11.270 -49.860 1.00 59.41 104 SER A C 1
ATOM 811 O O . SER A 1 104 ? 26.723 -10.636 -50.816 1.00 59.41 104 SER A O 1
ATOM 813 N N . ASP A 1 105 ? 26.458 -11.372 -48.716 1.00 54.38 105 ASP A N 1
ATOM 814 C CA . ASP A 1 105 ? 25.031 -10.985 -48.581 1.00 54.38 105 ASP A CA 1
ATOM 815 C C . ASP A 1 105 ? 24.803 -9.695 -47.760 1.00 54.38 105 ASP A C 1
ATOM 817 O O . ASP A 1 105 ? 23.741 -9.450 -47.178 1.00 54.38 105 ASP A O 1
ATOM 821 N N . ARG A 1 106 ? 25.830 -8.843 -47.675 1.00 54.81 106 ARG A N 1
ATOM 822 C CA . ARG A 1 106 ? 25.967 -7.848 -46.598 1.00 54.81 106 ARG A CA 1
ATOM 823 C C . ARG A 1 106 ? 25.002 -6.649 -46.547 1.00 54.81 106 ARG A C 1
ATOM 825 O O . ARG A 1 106 ? 24.826 -6.164 -45.431 1.00 54.81 106 ARG A O 1
ATOM 832 N N . PRO A 1 107 ? 24.353 -6.124 -47.605 1.00 53.25 107 PRO A N 1
ATOM 833 C CA . PRO A 1 107 ? 23.641 -4.856 -47.425 1.00 53.25 107 PRO A CA 1
ATOM 834 C C . PRO A 1 107 ? 22.249 -4.982 -46.776 1.00 53.25 107 PRO A C 1
ATOM 836 O O . PRO A 1 107 ? 21.822 -4.042 -46.112 1.00 53.25 107 PRO A O 1
ATOM 839 N N . THR A 1 108 ? 21.527 -6.103 -46.910 1.00 53.84 108 THR A N 1
ATOM 840 C CA . THR A 1 108 ? 20.095 -6.155 -46.523 1.00 53.84 108 THR A CA 1
ATOM 841 C C . THR A 1 108 ? 19.765 -7.047 -45.327 1.00 53.84 108 THR A C 1
ATOM 843 O O . THR A 1 108 ? 18.818 -6.741 -44.601 1.00 53.84 108 THR A O 1
ATOM 846 N N . ALA A 1 109 ? 20.514 -8.125 -45.076 1.00 52.72 109 ALA A N 1
ATOM 847 C CA . ALA A 1 109 ? 20.227 -9.040 -43.965 1.00 52.72 109 ALA A CA 1
ATOM 848 C C . ALA A 1 109 ? 20.712 -8.498 -42.606 1.00 52.72 109 ALA A C 1
ATOM 850 O O . ALA A 1 109 ? 19.978 -8.562 -41.619 1.00 52.72 109 ALA A O 1
ATOM 851 N N . ILE A 1 110 ? 21.902 -7.886 -42.569 1.00 55.72 110 ILE A N 1
ATOM 852 C CA . ILE A 1 110 ? 22.504 -7.317 -41.348 1.00 55.72 110 ILE A CA 1
ATOM 853 C C . ILE A 1 110 ? 21.642 -6.169 -40.804 1.00 55.72 110 ILE A C 1
ATOM 855 O O . ILE A 1 110 ? 21.296 -6.158 -39.623 1.00 55.72 110 ILE A O 1
ATOM 859 N N . PHE A 1 111 ? 21.185 -5.273 -41.685 1.00 56.69 111 PHE A N 1
ATOM 860 C CA . PHE A 1 111 ? 20.318 -4.153 -41.312 1.00 56.69 111 PHE A CA 1
ATOM 861 C C . PHE A 1 111 ? 19.012 -4.604 -40.647 1.00 56.69 111 PHE A C 1
ATOM 863 O O . PHE A 1 111 ? 18.534 -3.941 -39.731 1.00 56.69 111 PHE A O 1
ATOM 870 N N . LYS A 1 112 ? 18.436 -5.739 -41.066 1.00 57.28 112 LYS A N 1
ATOM 871 C CA . LYS A 1 112 ? 17.169 -6.235 -40.507 1.00 57.28 112 LYS A CA 1
ATOM 872 C C . LYS A 1 112 ? 17.330 -6.765 -39.083 1.00 57.28 112 LYS A C 1
ATOM 874 O O . LYS A 1 112 ? 16.473 -6.492 -38.246 1.00 57.28 112 LYS A O 1
ATOM 879 N N . VAL A 1 113 ? 18.411 -7.492 -38.793 1.00 60.44 113 VAL A N 1
ATOM 880 C CA . VAL A 1 113 ? 18.627 -8.079 -37.458 1.00 60.44 113 VAL A CA 1
ATOM 881 C C . VAL A 1 113 ? 19.104 -7.029 -36.451 1.00 60.44 113 VAL A C 1
ATOM 883 O O . VAL A 1 113 ? 18.633 -7.017 -35.313 1.00 60.44 113 VAL A O 1
ATOM 886 N N . GLU A 1 114 ? 19.959 -6.093 -36.870 1.00 61.16 114 GLU A N 1
ATOM 887 C CA . GLU A 1 114 ? 20.378 -4.976 -36.012 1.00 61.16 114 GLU A CA 1
ATOM 888 C C . GLU A 1 114 ? 19.206 -4.026 -35.715 1.00 61.16 114 GLU A C 1
ATOM 890 O O . GLU A 1 114 ? 19.004 -3.646 -34.559 1.00 61.16 114 GLU A O 1
ATOM 895 N N . ALA A 1 115 ? 18.363 -3.725 -36.712 1.00 62.34 115 ALA A N 1
ATOM 896 C CA . ALA A 1 115 ? 17.149 -2.934 -36.508 1.00 62.34 115 ALA A CA 1
ATOM 897 C C . ALA A 1 115 ? 16.154 -3.622 -35.560 1.00 62.34 115 ALA A C 1
ATOM 899 O O . ALA A 1 115 ? 15.552 -2.952 -34.723 1.00 62.34 115 ALA A O 1
ATOM 900 N N . LEU A 1 116 ? 16.013 -4.951 -35.635 1.00 64.06 116 LEU A N 1
ATOM 901 C CA . LEU A 1 116 ? 15.210 -5.721 -34.681 1.00 64.06 116 LEU A CA 1
ATOM 902 C C . LEU A 1 116 ? 15.775 -5.614 -33.258 1.00 64.06 116 LEU A C 1
ATOM 904 O O . LEU A 1 116 ? 15.014 -5.351 -32.330 1.00 64.06 116 LEU A O 1
ATOM 908 N N . GLY A 1 117 ? 17.092 -5.748 -33.075 1.00 62.69 117 GLY A N 1
ATOM 909 C CA . GLY A 1 117 ? 17.739 -5.587 -31.766 1.00 62.69 117 GLY A CA 1
ATOM 910 C C . GLY A 1 117 ? 17.494 -4.207 -31.143 1.00 62.69 117 GLY A C 1
ATOM 911 O O . GLY A 1 117 ? 17.105 -4.112 -29.976 1.00 62.69 117 GLY A O 1
ATOM 912 N N . VAL A 1 118 ? 17.638 -3.139 -31.936 1.00 66.19 118 VAL A N 1
ATOM 913 C CA . VAL A 1 118 ? 17.344 -1.760 -31.503 1.00 66.19 118 VAL A CA 1
ATOM 914 C C . VAL A 1 118 ? 15.855 -1.577 -31.196 1.00 66.19 118 VAL A C 1
ATOM 916 O O . VAL A 1 118 ? 15.512 -0.938 -30.202 1.00 66.19 118 VAL A O 1
ATOM 919 N N . LEU A 1 119 ? 14.966 -2.174 -31.993 1.00 65.50 119 LEU A N 1
ATOM 920 C CA . LEU A 1 119 ? 13.521 -2.115 -31.776 1.00 65.50 119 LEU A CA 1
ATOM 921 C C . LEU A 1 119 ? 13.114 -2.799 -30.463 1.00 65.50 119 LEU A C 1
ATOM 923 O O . LEU A 1 119 ? 12.369 -2.213 -29.681 1.00 65.50 119 LEU A O 1
ATOM 927 N N . PHE A 1 120 ? 13.635 -3.995 -30.175 1.00 62.78 120 PHE A N 1
ATOM 928 C CA . PHE A 1 120 ? 13.374 -4.687 -28.907 1.00 62.78 120 PHE A CA 1
ATOM 929 C C . PHE A 1 120 ? 13.905 -3.903 -27.702 1.00 62.78 120 PHE A C 1
ATOM 931 O O . PHE A 1 120 ? 13.232 -3.836 -26.672 1.00 62.78 120 PHE A O 1
ATOM 938 N N . PHE A 1 121 ? 15.069 -3.260 -27.833 1.00 65.06 121 PHE A N 1
ATOM 939 C CA . PHE A 1 121 ? 15.613 -2.386 -26.794 1.00 65.06 121 PHE A CA 1
ATOM 940 C C . PHE A 1 121 ? 14.733 -1.144 -26.568 1.00 65.06 121 PHE A C 1
ATOM 942 O O . PHE A 1 121 ? 14.405 -0.818 -25.426 1.00 65.06 121 PHE A O 1
ATOM 949 N N . ALA A 1 122 ? 14.280 -0.493 -27.644 1.00 65.94 122 ALA A N 1
ATOM 950 C CA . ALA A 1 122 ? 13.387 0.663 -27.574 1.00 65.94 122 ALA A CA 1
ATOM 951 C C . ALA A 1 122 ? 12.021 0.307 -26.963 1.00 65.94 122 ALA A C 1
ATOM 953 O O . ALA A 1 122 ? 11.523 1.047 -26.115 1.00 65.94 122 ALA A O 1
ATOM 954 N N . ILE A 1 123 ? 11.448 -0.847 -27.327 1.00 66.62 123 ILE A N 1
ATOM 955 C CA . ILE A 1 123 ? 10.210 -1.368 -26.725 1.00 66.62 123 ILE A CA 1
ATOM 956 C C . ILE A 1 123 ? 10.421 -1.648 -25.232 1.00 66.62 123 ILE A C 1
ATOM 958 O O . ILE A 1 123 ? 9.593 -1.251 -24.415 1.00 66.62 123 ILE A O 1
ATOM 962 N N . GLY A 1 124 ? 11.546 -2.268 -24.859 1.00 65.19 124 GLY A N 1
ATOM 963 C CA . GLY A 1 124 ? 11.888 -2.527 -23.460 1.00 65.19 124 GLY A CA 1
ATOM 964 C C . GLY A 1 124 ? 11.964 -1.250 -22.619 1.00 65.19 124 GLY A C 1
ATOM 965 O O . GLY A 1 124 ? 11.424 -1.215 -21.516 1.00 65.19 124 GLY A O 1
ATOM 966 N N . ILE A 1 125 ? 12.565 -0.178 -23.148 1.00 66.06 125 ILE A N 1
ATOM 967 C CA . ILE A 1 125 ? 12.618 1.131 -22.473 1.00 66.06 125 ILE A CA 1
ATOM 968 C C . ILE A 1 125 ? 11.232 1.787 -22.417 1.00 66.06 125 ILE A C 1
ATOM 970 O O . ILE A 1 125 ? 10.853 2.314 -21.371 1.00 66.06 125 ILE A O 1
ATOM 974 N N . ALA A 1 126 ? 10.465 1.743 -23.509 1.00 65.12 126 ALA A N 1
ATOM 975 C CA . ALA A 1 126 ? 9.135 2.347 -23.585 1.00 65.12 126 ALA A CA 1
ATOM 976 C C . ALA A 1 126 ? 8.113 1.670 -22.652 1.00 65.12 126 ALA A C 1
ATOM 978 O O . ALA A 1 126 ? 7.185 2.324 -22.175 1.00 65.12 126 ALA A O 1
ATOM 979 N N . GLU A 1 127 ? 8.296 0.385 -22.346 1.00 66.56 127 GLU A N 1
ATOM 980 C CA . GLU A 1 127 ? 7.432 -0.361 -21.428 1.00 66.56 127 GLU A CA 1
ATOM 981 C C . GLU A 1 127 ? 7.761 -0.123 -19.946 1.00 66.56 127 GLU A C 1
ATOM 983 O O . GLU A 1 127 ? 6.909 -0.328 -19.080 1.00 66.56 127 GLU A O 1
ATOM 988 N N . VAL A 1 128 ? 8.947 0.389 -19.606 1.00 63.75 128 VAL A N 1
ATOM 989 C CA . VAL A 1 128 ? 9.316 0.635 -18.199 1.00 63.75 128 VAL A CA 1
ATOM 990 C C . VAL A 1 128 ? 8.385 1.643 -17.507 1.00 63.75 128 VAL A C 1
ATOM 992 O O . VAL A 1 128 ? 7.896 1.321 -16.420 1.00 63.75 128 VAL A O 1
ATOM 995 N N . PRO A 1 129 ? 8.059 2.814 -18.093 1.00 64.06 129 PRO A N 1
ATOM 996 C CA . PRO A 1 129 ? 7.060 3.724 -17.529 1.00 64.06 129 PRO A CA 1
ATOM 997 C C . PRO A 1 129 ? 5.691 3.067 -17.320 1.00 64.06 129 PRO A C 1
ATOM 999 O O . PRO A 1 129 ? 5.017 3.339 -16.325 1.00 64.06 129 PRO A O 1
ATOM 1002 N N . ARG A 1 130 ? 5.286 2.166 -18.224 1.00 64.38 130 ARG A N 1
ATOM 1003 C CA . ARG A 1 130 ? 4.018 1.437 -18.117 1.00 64.38 130 ARG A CA 1
ATOM 1004 C C . ARG A 1 130 ? 4.052 0.420 -16.978 1.00 64.38 130 ARG A C 1
ATOM 1006 O O . ARG A 1 130 ? 3.103 0.358 -16.204 1.00 64.38 130 ARG A O 1
ATOM 1013 N N . LEU A 1 131 ? 5.141 -0.334 -16.832 1.00 61.22 131 LEU A N 1
ATOM 1014 C CA . LEU A 1 131 ? 5.335 -1.293 -15.738 1.00 61.22 131 LEU A CA 1
ATOM 1015 C C . LEU A 1 131 ? 5.410 -0.598 -14.368 1.00 61.22 131 LEU A C 1
ATOM 1017 O O . LEU A 1 131 ? 4.839 -1.096 -13.397 1.00 61.22 131 LEU A O 1
ATOM 1021 N N . LEU A 1 132 ? 6.055 0.571 -14.301 1.00 61.47 132 LEU A N 1
ATOM 1022 C CA . LEU A 1 132 ? 6.065 1.457 -13.129 1.00 61.47 132 LEU A CA 1
ATOM 1023 C C . LEU A 1 132 ? 4.645 1.892 -12.739 1.00 61.47 132 LEU A C 1
ATOM 1025 O O . LEU A 1 132 ? 4.261 1.798 -11.571 1.00 61.47 132 LEU A O 1
ATOM 1029 N N . TRP A 1 133 ? 3.852 2.327 -13.722 1.00 59.75 133 TRP A N 1
ATOM 1030 C CA . TRP A 1 133 ? 2.472 2.758 -13.506 1.00 59.75 133 TRP A CA 1
ATOM 1031 C C . TRP A 1 133 ? 1.556 1.600 -13.085 1.00 59.75 133 TRP A C 1
ATOM 1033 O O . TRP A 1 133 ? 0.785 1.728 -12.131 1.00 59.75 133 TRP A O 1
ATOM 1043 N N . LEU A 1 134 ? 1.687 0.443 -13.741 1.00 57.47 134 LEU A N 1
ATOM 1044 C CA . LEU A 1 134 ? 0.925 -0.758 -13.408 1.00 57.47 134 LEU A CA 1
ATOM 1045 C C . LEU A 1 134 ? 1.198 -1.216 -11.969 1.00 57.47 134 LEU A C 1
ATOM 1047 O O . LEU A 1 134 ? 0.243 -1.536 -11.262 1.00 57.47 134 LEU A O 1
ATOM 1051 N N . ASN A 1 135 ? 2.448 -1.159 -11.493 1.00 58.78 135 ASN A N 1
ATOM 1052 C CA . ASN A 1 135 ? 2.777 -1.571 -10.124 1.00 58.78 135 ASN A CA 1
ATOM 1053 C C . ASN A 1 135 ? 2.114 -0.674 -9.059 1.00 58.78 135 ASN A C 1
ATOM 1055 O O . ASN A 1 135 ? 1.499 -1.179 -8.118 1.00 58.78 135 ASN A O 1
ATOM 1059 N N . GLN A 1 136 ? 2.147 0.654 -9.242 1.00 58.88 136 GLN A N 1
ATOM 1060 C CA . GLN A 1 136 ? 1.452 1.580 -8.332 1.00 58.88 136 GLN A CA 1
ATOM 1061 C C . GLN A 1 136 ? -0.068 1.378 -8.354 1.00 58.88 136 GLN A C 1
ATOM 1063 O O . GLN A 1 136 ? -0.731 1.470 -7.317 1.00 58.88 136 GLN A O 1
ATOM 1068 N N . SER A 1 137 ? -0.634 1.078 -9.526 1.00 62.00 137 SER A N 1
ATOM 1069 C CA . SER A 1 137 ? -2.065 0.799 -9.645 1.00 62.00 137 SER A CA 1
ATOM 1070 C C . SER A 1 137 ? -2.464 -0.514 -8.959 1.00 62.00 137 SER A C 1
ATOM 1072 O O . SER A 1 137 ? -3.512 -0.554 -8.313 1.00 62.00 137 SER A O 1
ATOM 1074 N N . SER A 1 138 ? -1.614 -1.549 -9.006 1.00 71.88 138 SER A N 1
ATOM 1075 C CA . SER A 1 138 ? -1.887 -2.833 -8.353 1.00 71.88 138 SER A CA 1
ATOM 1076 C C . SER A 1 138 ? -1.796 -2.759 -6.833 1.00 71.88 138 SER A C 1
ATOM 1078 O O . SER A 1 138 ? -2.668 -3.288 -6.152 1.00 71.88 138 SER A O 1
ATOM 1080 N N . GLU A 1 139 ? -0.803 -2.060 -6.279 1.00 76.38 139 GLU A N 1
ATOM 1081 C CA . GLU A 1 139 ? -0.666 -1.925 -4.820 1.00 76.38 139 GLU A CA 1
ATOM 1082 C C . GLU A 1 139 ? -1.814 -1.101 -4.229 1.00 76.38 139 GLU A C 1
ATOM 1084 O O . GLU A 1 139 ? -2.410 -1.478 -3.216 1.00 76.38 139 GLU A O 1
ATOM 1089 N N . ARG A 1 140 ? -2.203 -0.018 -4.916 1.00 81.19 140 ARG A N 1
ATOM 1090 C CA . ARG A 1 140 ? -3.389 0.755 -4.543 1.00 81.19 140 ARG A CA 1
ATOM 1091 C C . ARG A 1 140 ? -4.656 -0.090 -4.624 1.00 81.19 140 ARG A C 1
ATOM 1093 O O . ARG A 1 140 ? -5.479 0.011 -3.718 1.00 81.19 140 ARG A O 1
ATOM 1100 N N . ALA A 1 141 ? -4.813 -0.902 -5.671 1.00 85.62 141 ALA A N 1
ATOM 1101 C CA . ALA A 1 141 ? -5.960 -1.794 -5.816 1.00 85.62 141 ALA A CA 1
ATOM 1102 C C . ALA A 1 141 ? -6.039 -2.808 -4.663 1.00 85.62 141 ALA A C 1
ATOM 1104 O O . ALA A 1 141 ? -7.119 -3.011 -4.112 1.00 85.62 141 ALA A O 1
ATOM 1105 N N . SER A 1 142 ? -4.900 -3.357 -4.229 1.00 91.56 142 SER A N 1
ATOM 1106 C CA . SER A 1 142 ? -4.826 -4.285 -3.094 1.00 91.56 142 SER A CA 1
ATOM 1107 C C . SER A 1 142 ? -5.210 -3.652 -1.755 1.00 91.56 142 SER A C 1
ATOM 1109 O O . SER A 1 142 ? -5.695 -4.359 -0.875 1.00 91.56 142 SER A O 1
ATOM 1111 N N . LEU A 1 143 ? -5.046 -2.334 -1.582 1.00 95.38 143 LEU A N 1
ATOM 1112 C CA . LEU A 1 143 ? -5.493 -1.623 -0.375 1.00 95.38 143 LEU A CA 1
ATOM 1113 C C . LEU A 1 143 ? -7.006 -1.370 -0.347 1.00 95.38 143 LEU A C 1
ATOM 1115 O O . LEU A 1 143 ? -7.569 -1.255 0.739 1.00 95.38 143 LEU A O 1
ATOM 1119 N N . LEU A 1 144 ? -7.677 -1.291 -1.502 1.00 96.50 144 LEU A N 1
ATOM 1120 C CA . LEU A 1 144 ? -9.104 -0.947 -1.582 1.00 96.50 144 LEU A CA 1
ATOM 1121 C C . LEU A 1 144 ? -9.970 -1.927 -0.795 1.00 96.50 144 LEU A C 1
ATOM 1123 O O . LEU A 1 144 ? -9.870 -3.135 -0.993 1.00 96.50 144 LEU A O 1
ATOM 1127 N N . GLY A 1 145 ? -10.868 -1.413 0.040 1.00 97.25 145 GLY A N 1
ATOM 1128 C CA . GLY A 1 145 ? -11.732 -2.230 0.893 1.00 97.25 145 GLY A CA 1
ATOM 1129 C C . GLY A 1 145 ? -11.718 -1.768 2.342 1.00 97.25 145 GLY A C 1
ATOM 1130 O O . GLY A 1 145 ? -11.295 -0.648 2.637 1.00 97.25 145 GLY A O 1
ATOM 1131 N N . VAL A 1 146 ? -12.217 -2.628 3.229 1.00 98.38 146 VAL A N 1
ATOM 1132 C CA . VAL A 1 146 ? -12.271 -2.376 4.669 1.00 98.38 146 VAL A CA 1
ATOM 1133 C C . VAL A 1 146 ? -11.305 -3.313 5.384 1.00 98.38 146 VAL A C 1
ATOM 1135 O O . VAL A 1 146 ? -11.240 -4.506 5.095 1.00 98.38 146 VAL A O 1
ATOM 1138 N N . TRP A 1 147 ? -10.549 -2.744 6.310 1.00 98.38 147 TRP A N 1
ATOM 1139 C CA . TRP A 1 147 ? -9.544 -3.415 7.117 1.00 98.38 147 TRP A CA 1
ATOM 1140 C C . TRP A 1 147 ? -9.850 -3.158 8.582 1.00 98.38 147 TRP A C 1
ATOM 1142 O O . TRP A 1 147 ? -10.122 -2.021 8.951 1.00 98.38 147 TRP A O 1
ATOM 1152 N N . GLU A 1 148 ? -9.794 -4.178 9.423 1.00 98.25 148 GLU A N 1
ATOM 1153 C CA . GLU A 1 148 ? -9.978 -4.057 10.870 1.00 98.25 148 GLU A CA 1
ATOM 1154 C C . GLU A 1 148 ? -8.735 -4.578 11.590 1.00 98.25 148 GLU A C 1
ATOM 1156 O O . GLU A 1 148 ? -8.110 -5.533 11.121 1.00 98.25 148 GLU A O 1
ATOM 1161 N N . SER A 1 149 ? -8.377 -3.960 12.720 1.00 97.88 149 SER A N 1
ATOM 1162 C CA . SER A 1 149 ? -7.317 -4.440 13.609 1.00 97.88 149 SER A CA 1
ATOM 1163 C C . SER A 1 149 ? -7.458 -5.941 13.840 1.00 97.88 149 SER A C 1
ATOM 1165 O O . SER A 1 149 ? -8.525 -6.436 14.218 1.00 97.88 149 SER A O 1
ATOM 1167 N N . GLN A 1 150 ? -6.376 -6.675 13.610 1.00 97.12 150 GLN A N 1
ATOM 1168 C CA . GLN A 1 150 ? -6.347 -8.103 13.864 1.00 97.12 150 GLN A CA 1
ATOM 1169 C C . GLN A 1 150 ? -6.435 -8.340 15.380 1.00 97.12 150 GLN A C 1
ATOM 1171 O O . GLN A 1 150 ? -5.641 -7.763 16.116 1.00 97.12 150 GLN A O 1
ATOM 1176 N N . PRO A 1 151 ? -7.348 -9.194 15.882 1.00 95.50 151 PRO A N 1
ATOM 1177 C CA . PRO A 1 151 ? -7.531 -9.375 17.327 1.00 95.50 151 PRO A CA 1
ATOM 1178 C C . PRO A 1 151 ? -6.271 -9.815 18.089 1.00 95.50 151 PRO A C 1
ATOM 1180 O O . PRO A 1 151 ? -6.150 -9.538 19.276 1.00 95.50 151 PRO A O 1
ATOM 1183 N N . GLY A 1 152 ? -5.334 -10.490 17.411 1.00 95.06 152 GLY A N 1
ATOM 1184 C CA . GLY A 1 152 ? -4.050 -10.912 17.981 1.00 95.06 152 GLY A CA 1
ATOM 1185 C C . GLY A 1 152 ? -2.956 -9.837 17.986 1.00 95.06 152 GLY A C 1
ATOM 1186 O O . GLY A 1 152 ? -1.874 -10.087 18.509 1.00 95.06 152 GLY A O 1
ATOM 1187 N N . ASP A 1 153 ? -3.201 -8.657 17.414 1.00 95.69 153 ASP A N 1
ATOM 1188 C CA . ASP A 1 153 ? -2.238 -7.553 17.357 1.00 95.69 153 ASP A CA 1
ATOM 1189 C C . ASP A 1 153 ? -2.242 -6.735 18.658 1.00 95.69 153 ASP A C 1
ATOM 1191 O O . ASP A 1 153 ? -2.719 -5.600 18.712 1.00 95.69 153 ASP A O 1
ATOM 1195 N N . GLY A 1 154 ? -1.740 -7.341 19.738 1.00 95.19 154 GLY A N 1
ATOM 1196 C CA . GLY A 1 154 ? -1.757 -6.736 21.072 1.00 95.19 154 GLY A CA 1
ATOM 1197 C C . GLY A 1 154 ? -1.048 -5.379 21.137 1.00 95.19 154 GLY A C 1
ATOM 1198 O O . GLY A 1 154 ? -1.572 -4.450 21.745 1.00 95.19 154 GLY A O 1
ATOM 1199 N N . GLU A 1 155 ? 0.100 -5.235 20.468 1.00 94.94 155 GLU A N 1
ATOM 1200 C CA . GLU A 1 155 ? 0.882 -3.990 20.460 1.00 94.94 155 GLU A CA 1
ATOM 1201 C C . GLU A 1 155 ? 0.154 -2.866 19.705 1.00 94.94 155 GLU A C 1
ATOM 1203 O O . GLU A 1 155 ? -0.009 -1.759 20.232 1.00 94.94 155 GLU A O 1
ATOM 1208 N N . GLY A 1 156 ? -0.351 -3.153 18.498 1.00 93.75 156 GLY A N 1
ATOM 1209 C CA . GLY A 1 156 ? -1.117 -2.187 17.712 1.00 93.75 156 GLY A CA 1
ATOM 1210 C C . GLY A 1 156 ? -2.409 -1.761 18.408 1.00 93.75 156 GLY A C 1
ATOM 1211 O O . GLY A 1 156 ? -2.699 -0.563 18.484 1.00 93.75 156 GLY A O 1
ATOM 1212 N N . ILE A 1 157 ? -3.147 -2.714 18.988 1.00 96.25 157 ILE A N 1
ATOM 1213 C CA . ILE A 1 157 ? -4.381 -2.437 19.737 1.00 96.25 157 ILE A CA 1
ATOM 1214 C C . ILE A 1 157 ? -4.087 -1.618 20.995 1.00 96.25 157 ILE A C 1
ATOM 1216 O O . ILE A 1 157 ? -4.807 -0.661 21.276 1.00 96.25 157 ILE A O 1
ATOM 1220 N N . GLN A 1 158 ? -3.026 -1.934 21.738 1.00 96.00 158 GLN A N 1
ATOM 1221 C CA . GLN A 1 158 ? -2.653 -1.164 22.926 1.00 96.00 158 GLN A CA 1
ATOM 1222 C C . GLN A 1 158 ? -2.297 0.285 22.569 1.00 96.00 158 GLN A C 1
ATOM 1224 O O . GLN A 1 158 ? -2.650 1.209 23.306 1.00 96.00 158 GLN A O 1
ATOM 1229 N N . LYS A 1 159 ? -1.606 0.504 21.443 1.00 95.75 159 LYS A N 1
ATOM 1230 C CA . LYS A 1 159 ? -1.154 1.841 21.044 1.00 95.75 159 LYS A CA 1
ATOM 1231 C C . LYS A 1 159 ? -2.248 2.690 20.398 1.00 95.75 159 LYS A C 1
ATOM 1233 O O . LYS A 1 159 ? -2.296 3.898 20.643 1.00 95.75 159 LYS A O 1
ATOM 1238 N N . TYR A 1 160 ? -3.069 2.091 19.540 1.00 93.62 160 TYR A N 1
ATOM 1239 C CA . TYR A 1 160 ? -3.992 2.811 18.653 1.00 93.62 160 TYR A CA 1
ATOM 1240 C C . TYR A 1 160 ? -5.470 2.487 18.895 1.00 93.62 160 TYR A C 1
ATOM 1242 O O . TYR A 1 160 ? -6.335 3.127 18.294 1.00 93.62 160 TYR A O 1
ATOM 1250 N N . GLY A 1 161 ? -5.765 1.533 19.778 1.00 95.00 161 GLY A N 1
ATOM 1251 C CA . GLY A 1 161 ? -7.099 0.979 19.970 1.00 95.00 161 GLY A CA 1
ATOM 1252 C C . GLY A 1 161 ? -7.489 -0.002 18.865 1.00 95.00 161 GLY A C 1
ATOM 1253 O O . GLY A 1 161 ? -6.713 -0.318 17.961 1.00 95.00 161 GLY A O 1
ATOM 1254 N N . ARG A 1 162 ? -8.735 -0.478 18.922 1.00 97.12 162 ARG A N 1
ATOM 1255 C CA . ARG A 1 162 ? -9.337 -1.225 17.816 1.00 97.12 162 ARG A CA 1
ATOM 1256 C C . ARG A 1 162 ? -9.726 -0.247 16.717 1.00 97.12 162 ARG A C 1
ATOM 1258 O O . ARG A 1 162 ? -10.466 0.703 16.957 1.00 97.12 162 ARG A O 1
ATOM 1265 N N . VAL A 1 163 ? -9.228 -0.473 15.513 1.00 97.44 163 VAL A N 1
ATOM 1266 C CA . VAL A 1 163 ? -9.355 0.468 14.404 1.00 97.44 163 VAL A CA 1
ATOM 1267 C C . VAL A 1 163 ? -9.919 -0.244 13.188 1.00 97.44 163 VAL A C 1
ATOM 1269 O O . VAL A 1 163 ? -9.548 -1.375 12.886 1.00 97.44 163 VAL A O 1
ATOM 1272 N N . GLN A 1 164 ? -10.778 0.456 12.459 1.00 98.25 164 GLN A N 1
ATOM 1273 C CA . GLN A 1 164 ? -11.224 0.089 11.128 1.00 98.25 164 GLN A CA 1
ATOM 1274 C C . GLN A 1 164 ? -10.759 1.149 10.119 1.00 98.25 164 GLN A C 1
ATOM 1276 O O . GLN A 1 164 ? -10.867 2.346 10.365 1.00 98.25 164 GLN A O 1
ATOM 1281 N N . MET A 1 165 ? -10.239 0.723 8.974 1.00 98.31 165 MET A N 1
ATOM 1282 C CA . MET A 1 165 ? -9.778 1.579 7.884 1.00 98.31 165 MET A CA 1
ATOM 1283 C C . MET A 1 165 ? -10.491 1.198 6.597 1.00 98.31 165 MET A C 1
ATOM 1285 O O . MET A 1 165 ? -10.458 0.041 6.187 1.00 98.31 165 MET A O 1
ATOM 1289 N N . ARG A 1 166 ? -11.098 2.170 5.922 1.00 98.25 166 ARG A N 1
ATOM 1290 C CA . ARG A 1 166 ? -11.724 1.978 4.614 1.00 98.25 166 ARG A CA 1
ATOM 1291 C C . ARG A 1 166 ? -11.008 2.803 3.556 1.00 98.25 166 ARG A C 1
ATOM 1293 O O . ARG A 1 166 ? -11.100 4.030 3.571 1.00 98.25 166 ARG A O 1
ATOM 1300 N N . PHE A 1 167 ? -10.347 2.123 2.625 1.00 97.62 167 PHE A N 1
ATOM 1301 C CA . PHE A 1 167 ? -9.683 2.733 1.473 1.00 97.62 167 PHE A CA 1
ATOM 1302 C C . PHE A 1 167 ? -10.637 2.760 0.278 1.00 97.62 167 PHE A C 1
ATOM 1304 O O . PHE A 1 167 ? -11.119 1.716 -0.176 1.00 97.62 167 PHE A O 1
ATOM 1311 N N . LEU A 1 168 ? -10.922 3.959 -0.224 1.00 96.38 168 LEU A N 1
ATOM 1312 C CA . LEU A 1 168 ? -11.858 4.194 -1.319 1.00 96.38 168 LEU A CA 1
ATOM 1313 C C . LEU A 1 168 ? -11.125 4.422 -2.655 1.00 96.38 168 LEU A C 1
ATOM 1315 O O . LEU A 1 168 ? -10.047 5.022 -2.674 1.00 96.38 168 LEU A O 1
ATOM 1319 N N . PRO A 1 169 ? -11.725 4.033 -3.802 1.00 93.81 169 PRO A N 1
ATOM 1320 C CA . PRO A 1 169 ? -11.107 4.200 -5.123 1.00 93.81 169 PRO A CA 1
ATOM 1321 C C . PRO A 1 169 ? -10.724 5.648 -5.449 1.00 93.81 169 PRO A C 1
ATOM 1323 O O . PRO A 1 169 ? -9.718 5.892 -6.110 1.00 93.81 169 PRO A O 1
ATOM 1326 N N . ASN A 1 170 ? -11.475 6.618 -4.925 1.00 91.94 170 ASN A N 1
ATOM 1327 C CA . ASN A 1 170 ? -11.231 8.051 -5.107 1.00 91.94 170 ASN A CA 1
ATOM 1328 C C . ASN A 1 170 ? -10.020 8.593 -4.314 1.00 91.94 170 ASN A C 1
ATOM 1330 O O . ASN A 1 170 ? -9.726 9.781 -4.410 1.00 91.94 170 ASN A O 1
ATOM 1334 N N . GLY A 1 171 ? -9.307 7.754 -3.552 1.00 93.06 171 GLY A N 1
ATOM 1335 C CA . GLY A 1 171 ? -8.157 8.176 -2.744 1.00 93.06 171 GLY A CA 1
ATOM 1336 C C . GLY A 1 171 ? -8.533 8.711 -1.362 1.00 93.06 171 GLY A C 1
ATOM 1337 O O . GLY A 1 171 ? -7.696 9.315 -0.697 1.00 93.06 171 GLY A O 1
ATOM 1338 N N . GLN A 1 172 ? -9.772 8.508 -0.908 1.00 95.75 172 GLN A N 1
ATOM 1339 C CA . GLN A 1 172 ? -10.163 8.782 0.474 1.00 95.75 172 GLN A CA 1
ATOM 1340 C C . GLN A 1 172 ? -9.892 7.574 1.377 1.00 95.75 172 GLN A C 1
ATOM 1342 O O . GLN A 1 172 ? -10.140 6.427 1.004 1.00 95.75 172 GLN A O 1
ATOM 1347 N N . LEU A 1 173 ? -9.419 7.855 2.586 1.00 96.25 173 LEU A N 1
ATOM 1348 C CA . LEU A 1 173 ? -9.278 6.914 3.688 1.00 96.25 173 LEU A CA 1
ATOM 1349 C C . LEU A 1 173 ? -10.239 7.338 4.801 1.00 96.25 173 LEU A C 1
ATOM 1351 O O . LEU A 1 173 ? -10.155 8.459 5.303 1.00 96.25 173 LEU A O 1
ATOM 1355 N N . ILE A 1 174 ? -11.145 6.446 5.192 1.00 97.06 174 ILE A N 1
ATOM 1356 C CA . ILE A 1 174 ? -11.983 6.626 6.381 1.00 97.06 174 ILE A CA 1
ATOM 1357 C C . ILE A 1 174 ? -11.374 5.785 7.497 1.00 97.06 174 ILE A C 1
ATOM 1359 O O . ILE A 1 174 ? -11.310 4.565 7.382 1.00 97.06 174 ILE A O 1
ATOM 1363 N N . TYR A 1 175 ? -10.908 6.443 8.550 1.00 95.38 175 TYR A N 1
ATOM 1364 C CA . TYR A 1 175 ? -10.293 5.825 9.717 1.00 95.38 175 TYR A CA 1
ATOM 1365 C C . TYR A 1 175 ? -11.270 5.893 10.889 1.00 95.38 175 TYR A C 1
ATOM 1367 O O . TYR A 1 175 ? -11.638 6.985 11.317 1.00 95.38 175 TYR A O 1
ATOM 1375 N N . THR A 1 176 ? -11.692 4.754 11.420 1.00 97.62 176 THR A N 1
ATOM 1376 C CA . THR A 1 176 ? -12.678 4.655 12.496 1.00 97.62 176 THR A CA 1
ATOM 1377 C C . THR A 1 176 ? -12.054 3.987 13.712 1.00 97.62 176 THR A C 1
ATOM 1379 O O . THR A 1 176 ? -11.638 2.836 13.646 1.00 97.62 176 THR A O 1
ATOM 1382 N N . VAL A 1 177 ? -12.007 4.693 14.839 1.00 96.50 177 VAL A N 1
ATOM 1383 C CA . VAL A 1 177 ? -11.645 4.106 16.134 1.00 96.50 177 VAL A CA 1
ATOM 1384 C C . VAL A 1 177 ? -12.897 3.463 16.714 1.00 96.50 177 VAL A C 1
ATOM 1386 O O . VAL A 1 177 ? -13.883 4.155 16.988 1.00 96.50 177 VAL A O 1
ATOM 1389 N N . LEU A 1 178 ? -12.865 2.142 16.865 1.00 96.12 178 LEU A N 1
ATOM 1390 C CA . LEU A 1 178 ? -13.923 1.357 17.484 1.00 96.12 178 LEU A CA 1
ATOM 1391 C C . LEU A 1 178 ? -13.810 1.517 19.003 1.00 96.12 178 LEU A C 1
ATOM 1393 O O . LEU A 1 178 ? -12.742 1.317 19.581 1.00 96.12 178 LEU A O 1
ATOM 1397 N N . SER A 1 179 ? -14.909 1.898 19.645 1.00 92.75 179 SER A N 1
ATOM 1398 C CA . SER A 1 179 ? -15.012 1.987 21.101 1.00 92.75 179 SER A CA 1
ATOM 1399 C C . SER A 1 179 ? -16.351 1.419 21.555 1.00 92.75 179 SER A C 1
ATOM 1401 O O . SER A 1 179 ? -17.291 1.371 20.758 1.00 92.75 179 SER A O 1
ATOM 1403 N N . ASP A 1 180 ? -16.440 1.024 22.824 1.00 88.62 180 ASP A N 1
ATOM 1404 C CA . ASP A 1 180 ? -17.652 0.415 23.389 1.00 88.62 180 ASP A CA 1
ATOM 1405 C C . ASP A 1 180 ? -18.819 1.405 23.518 1.00 88.62 180 ASP A C 1
ATOM 1407 O O . ASP A 1 180 ? -19.972 0.998 23.600 1.00 88.62 180 ASP A O 1
ATOM 1411 N N . THR A 1 181 ? -18.536 2.713 23.530 1.00 93.06 181 THR A N 1
ATOM 1412 C CA . THR A 1 181 ? -19.563 3.753 23.682 1.00 93.06 181 THR A CA 1
ATOM 1413 C C . THR A 1 181 ? -20.059 4.262 22.336 1.00 93.06 181 THR A C 1
ATOM 1415 O O . THR A 1 181 ? -21.256 4.244 22.065 1.00 93.06 181 THR A O 1
ATOM 1418 N N . ALA A 1 182 ? -19.146 4.727 21.482 1.00 94.12 182 ALA A N 1
ATOM 1419 C CA . ALA A 1 182 ? -19.468 5.184 20.137 1.00 94.12 182 ALA A CA 1
ATOM 1420 C C . ALA A 1 182 ? -18.220 5.186 19.237 1.00 94.12 182 ALA A C 1
ATOM 1422 O O . ALA A 1 182 ? -17.178 5.735 19.623 1.00 94.12 182 ALA A O 1
ATOM 1423 N N . PRO A 1 183 ? -18.289 4.626 18.017 1.00 95.69 183 PRO A N 1
ATOM 1424 C CA . PRO A 1 183 ? -17.178 4.690 17.077 1.00 95.69 183 PRO A CA 1
ATOM 1425 C C . PRO A 1 183 ? -16.939 6.131 16.606 1.00 95.69 183 PRO A C 1
ATOM 1427 O O . PRO A 1 183 ? -17.876 6.868 16.297 1.00 95.69 183 PRO A O 1
ATOM 1430 N N . ARG A 1 184 ? -15.669 6.536 16.510 1.00 96.94 184 ARG A N 1
ATOM 1431 C CA . ARG A 1 184 ? -15.273 7.869 16.017 1.00 96.94 184 ARG A CA 1
ATOM 1432 C C . ARG A 1 184 ? -14.578 7.739 14.674 1.00 96.94 184 ARG A C 1
ATOM 1434 O O . ARG A 1 184 ? -13.592 7.017 14.578 1.00 96.94 184 ARG A O 1
ATOM 1441 N N . SER A 1 185 ? -15.072 8.442 13.656 1.00 96.19 185 SER A N 1
ATOM 1442 C CA . SER A 1 185 ? -14.543 8.365 12.288 1.00 96.19 185 SER A CA 1
ATOM 1443 C C . SER A 1 185 ? -13.857 9.657 11.856 1.00 96.19 185 SER A C 1
ATOM 1445 O O . SER A 1 185 ? -14.382 10.748 12.059 1.00 96.19 185 SER A O 1
ATOM 1447 N N . PHE A 1 186 ? -12.720 9.512 11.187 1.00 93.56 186 PHE A N 1
ATOM 1448 C CA . PHE A 1 186 ? -11.898 10.576 10.627 1.00 93.56 186 PHE A CA 1
ATOM 1449 C C . PHE A 1 186 ? -11.730 10.332 9.129 1.00 93.56 186 PHE A C 1
ATOM 1451 O O . PHE A 1 186 ? -11.619 9.190 8.682 1.00 93.56 186 PHE A O 1
ATOM 1458 N N . ARG A 1 187 ? -11.736 11.404 8.335 1.00 94.62 187 ARG A N 1
ATOM 1459 C CA . ARG A 1 187 ? -11.542 11.323 6.884 1.00 94.62 187 ARG A CA 1
ATOM 1460 C C . ARG A 1 187 ? -10.194 11.918 6.518 1.00 94.62 187 ARG A C 1
ATOM 1462 O O . ARG A 1 187 ? -9.892 13.048 6.893 1.00 94.62 187 ARG A O 1
ATOM 1469 N N . HIS A 1 188 ? -9.433 11.164 5.743 1.00 93.69 188 HIS A N 1
ATOM 1470 C CA . HIS A 1 188 ? -8.139 11.555 5.207 1.00 93.69 188 HIS A CA 1
ATOM 1471 C C . HIS A 1 188 ? -8.113 11.323 3.698 1.00 93.69 188 HIS A C 1
ATOM 1473 O O . HIS A 1 1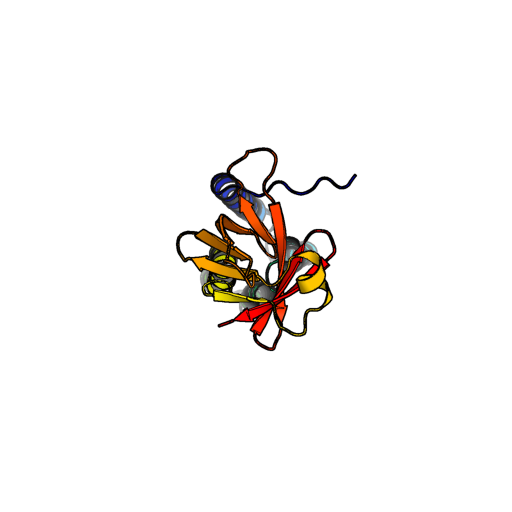88 ? -8.922 10.568 3.153 1.00 93.69 188 HIS A O 1
ATOM 1479 N N . TYR A 1 189 ? -7.161 11.955 3.023 1.00 93.88 189 TYR A N 1
ATOM 1480 C CA . TYR A 1 189 ? -6.786 11.580 1.665 1.00 93.88 189 TYR A CA 1
ATOM 1481 C C . TYR A 1 189 ? -5.490 10.785 1.722 1.00 93.88 189 TYR A C 1
ATOM 1483 O O . TYR A 1 189 ? -4.595 11.125 2.496 1.00 93.88 189 TYR A O 1
ATOM 1491 N N . TYR A 1 190 ? -5.394 9.735 0.914 1.00 94.75 190 TYR A N 1
ATOM 1492 C CA . TYR A 1 190 ? -4.211 8.893 0.842 1.00 94.75 190 TYR A CA 1
ATOM 1493 C C . TYR A 1 190 ? -3.723 8.738 -0.599 1.00 94.75 190 TYR A C 1
ATOM 1495 O O . TYR A 1 190 ? -4.490 8.788 -1.565 1.00 94.75 190 TYR A O 1
ATOM 1503 N N . SER A 1 191 ? -2.423 8.517 -0.731 1.00 93.06 191 SER A N 1
ATOM 1504 C CA . SER A 1 191 ? -1.785 8.036 -1.953 1.00 93.06 191 SER A CA 1
ATOM 1505 C C . SER A 1 191 ? -0.798 6.925 -1.605 1.00 93.06 191 SER A C 1
ATOM 1507 O O . SER A 1 191 ? -0.407 6.785 -0.448 1.00 93.06 191 SER A O 1
ATOM 1509 N N . VAL A 1 192 ? -0.428 6.116 -2.594 1.00 92.19 192 VAL A N 1
ATOM 1510 C CA . VAL A 1 192 ? 0.585 5.065 -2.446 1.00 92.19 192 VAL A CA 1
ATOM 1511 C C . VAL A 1 192 ? 1.825 5.512 -3.203 1.00 92.19 192 VAL A C 1
ATOM 1513 O O . VAL A 1 192 ? 1.725 5.887 -4.373 1.00 92.19 192 VAL A O 1
ATOM 1516 N N . GLN A 1 193 ? 2.975 5.504 -2.535 1.00 87.62 193 GLN A N 1
ATOM 1517 C CA . GLN A 1 193 ? 4.263 5.866 -3.120 1.00 87.62 193 GLN A CA 1
ATOM 1518 C C . GLN A 1 193 ? 5.268 4.753 -2.825 1.00 87.62 193 GLN A C 1
ATOM 1520 O O . GLN A 1 193 ? 5.913 4.745 -1.780 1.00 87.62 193 GLN A O 1
ATOM 1525 N N . GLY A 1 194 ? 5.370 3.787 -3.742 1.00 88.56 194 GLY A N 1
ATOM 1526 C CA . GLY A 1 194 ? 6.106 2.550 -3.476 1.00 88.56 194 GLY A CA 1
ATOM 1527 C C . GLY A 1 194 ? 5.520 1.841 -2.253 1.00 88.56 194 GLY A C 1
ATOM 1528 O O . GLY A 1 194 ? 4.308 1.698 -2.143 1.00 88.56 194 GLY A O 1
ATOM 1529 N N . SER A 1 195 ? 6.368 1.486 -1.288 1.00 88.38 195 SER A N 1
ATOM 1530 C CA . SER A 1 195 ? 5.970 0.778 -0.064 1.00 88.38 195 SER A CA 1
ATOM 1531 C C . SER A 1 195 ? 5.370 1.662 1.036 1.00 88.38 195 SER A C 1
ATOM 1533 O O . SER A 1 195 ? 5.226 1.195 2.163 1.00 88.38 195 SER A O 1
ATOM 1535 N N . ASP A 1 196 ? 5.052 2.927 0.754 1.00 94.56 196 ASP A N 1
ATOM 1536 C CA . ASP A 1 196 ? 4.515 3.867 1.740 1.00 94.56 196 ASP A CA 1
ATOM 1537 C C . ASP A 1 196 ? 3.088 4.312 1.392 1.00 94.56 196 ASP A C 1
ATOM 1539 O O . ASP A 1 196 ? 2.790 4.720 0.264 1.00 94.56 196 ASP A O 1
ATOM 1543 N N . ILE A 1 197 ? 2.212 4.314 2.400 1.00 95.12 197 ILE A N 1
ATOM 1544 C CA . ILE A 1 197 ? 0.945 5.048 2.376 1.00 95.12 197 ILE A CA 1
ATOM 1545 C C . ILE A 1 197 ? 1.243 6.477 2.817 1.00 95.12 197 ILE A C 1
ATOM 1547 O O . ILE A 1 197 ? 1.690 6.710 3.939 1.00 95.12 197 ILE A O 1
ATOM 1551 N N . VAL A 1 198 ? 0.970 7.440 1.945 1.00 94.31 198 VAL A N 1
ATOM 1552 C CA . VAL A 1 198 ? 1.138 8.865 2.234 1.00 94.31 198 VAL A CA 1
ATOM 1553 C C . VAL A 1 198 ? -0.229 9.467 2.516 1.00 94.31 198 VAL A C 1
ATOM 1555 O O . VAL A 1 198 ? -1.063 9.564 1.611 1.00 94.31 198 VAL A O 1
ATOM 1558 N N . MET A 1 199 ? -0.467 9.845 3.771 1.00 93.06 199 MET A N 1
ATOM 1559 C CA . MET A 1 199 ? -1.700 10.482 4.224 1.00 93.06 199 MET A CA 1
ATOM 1560 C C . MET A 1 199 ? -1.536 12.000 4.251 1.00 93.06 199 MET A C 1
ATOM 1562 O O . MET A 1 199 ? -0.668 12.526 4.948 1.00 93.06 199 MET A O 1
ATOM 1566 N N . ARG A 1 200 ? -2.421 12.704 3.542 1.00 88.25 200 ARG A N 1
ATOM 1567 C CA . ARG A 1 200 ? -2.487 14.165 3.565 1.00 88.25 200 ARG A CA 1
ATOM 1568 C C . ARG A 1 200 ? -3.456 14.610 4.653 1.00 88.25 200 ARG A C 1
ATOM 1570 O O . ARG A 1 200 ? -4.646 14.274 4.617 1.00 88.25 200 ARG A O 1
ATOM 1577 N N . GLN A 1 201 ? -2.945 15.351 5.628 1.00 78.88 201 GLN A N 1
ATOM 1578 C CA . GLN A 1 201 ? -3.754 15.941 6.692 1.00 78.88 201 GLN A CA 1
ATOM 1579 C C . GLN A 1 201 ? -4.305 17.302 6.249 1.00 78.88 201 GLN A C 1
ATOM 1581 O O . GLN A 1 201 ? -3.732 17.973 5.396 1.00 78.88 201 GLN A O 1
ATOM 1586 N N . ALA A 1 202 ? -5.445 17.711 6.814 1.00 74.19 202 ALA A N 1
ATOM 1587 C CA . ALA A 1 202 ? -6.047 19.011 6.507 1.00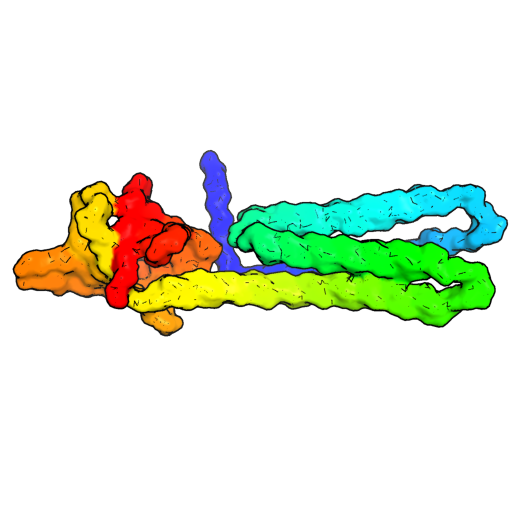 74.19 202 ALA A CA 1
ATOM 1588 C C . ALA A 1 202 ? -5.212 20.193 7.037 1.00 74.19 202 ALA A C 1
ATOM 1590 O O . ALA A 1 202 ? -5.375 21.311 6.561 1.00 74.19 202 ALA A O 1
ATOM 1591 N N . ASN A 1 203 ? -4.325 19.943 8.008 1.00 70.31 203 ASN A N 1
ATOM 1592 C CA . ASN A 1 203 ? -3.426 20.945 8.565 1.00 70.31 203 ASN A CA 1
ATOM 1593 C C . ASN A 1 203 ? -2.014 20.749 7.969 1.00 70.31 203 ASN A C 1
ATOM 1595 O O . ASN A 1 203 ? -1.507 19.627 8.010 1.00 70.31 203 ASN A O 1
ATOM 1599 N N . PRO A 1 204 ? -1.374 21.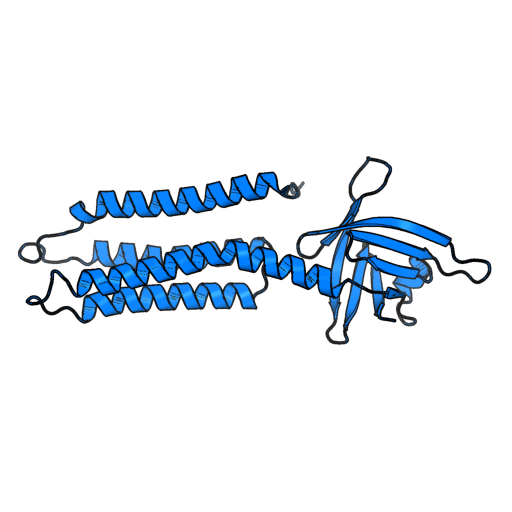785 7.400 1.00 54.19 204 PRO A N 1
ATOM 1600 C CA . PRO A 1 204 ? -0.355 21.623 6.359 1.00 54.19 204 PRO A CA 1
ATOM 1601 C C . PRO A 1 204 ? 1.078 21.428 6.877 1.00 54.19 204 PRO A C 1
ATOM 1603 O O . PRO A 1 204 ? 2.019 21.785 6.175 1.00 54.19 204 PRO A O 1
ATOM 1606 N N . VAL A 1 205 ? 1.282 20.909 8.092 1.00 65.06 205 VAL A N 1
ATOM 1607 C CA . VAL A 1 205 ? 2.644 20.878 8.654 1.00 65.06 205 VAL A CA 1
ATOM 1608 C C . VAL A 1 205 ? 3.519 19.855 7.933 1.00 65.06 205 VAL A C 1
ATOM 1610 O O . VAL A 1 205 ? 4.632 20.205 7.575 1.00 65.06 205 VAL A O 1
ATOM 1613 N N . GLU A 1 206 ? 3.025 18.642 7.662 1.00 81.62 206 GLU A N 1
ATOM 1614 C CA . GLU A 1 206 ? 3.750 17.618 6.894 1.00 81.62 206 GLU A CA 1
ATOM 1615 C C . GLU A 1 206 ? 2.819 16.451 6.508 1.00 81.62 206 GLU A C 1
ATOM 1617 O O . GLU A 1 206 ? 1.909 16.092 7.260 1.00 81.62 206 GLU A O 1
ATOM 1622 N N . ASP A 1 207 ? 3.048 15.842 5.338 1.00 88.00 207 ASP A N 1
ATOM 1623 C CA . ASP A 1 207 ? 2.378 14.597 4.938 1.00 88.00 207 ASP A CA 1
ATOM 1624 C C . ASP A 1 207 ? 2.908 13.423 5.784 1.00 88.00 207 ASP A C 1
ATOM 1626 O O . ASP A 1 207 ? 4.119 13.229 5.924 1.00 88.00 207 ASP A O 1
ATOM 1630 N N . GLU A 1 208 ? 2.013 12.585 6.314 1.00 91.62 208 GLU A N 1
ATOM 1631 C CA . GLU A 1 208 ? 2.408 11.422 7.114 1.00 91.62 208 GLU A CA 1
ATOM 1632 C C . GLU A 1 208 ? 2.661 10.214 6.205 1.00 91.62 208 GLU A C 1
ATOM 1634 O O . GLU A 1 208 ? 1.738 9.694 5.573 1.00 91.62 208 GLU A O 1
ATOM 1639 N N . LYS A 1 209 ? 3.910 9.739 6.162 1.00 94.06 209 LYS A N 1
ATOM 1640 C CA . LYS A 1 209 ? 4.294 8.512 5.450 1.00 94.06 209 LYS A CA 1
ATOM 1641 C C . LYS A 1 209 ? 4.265 7.316 6.396 1.00 94.06 209 LYS A C 1
ATOM 1643 O O . LYS A 1 209 ? 4.911 7.335 7.442 1.00 94.06 209 LYS A O 1
ATOM 1648 N N . THR A 1 210 ? 3.529 6.278 6.018 1.00 95.81 210 THR A N 1
ATOM 1649 C CA . THR A 1 210 ? 3.401 5.031 6.778 1.00 95.81 210 THR A CA 1
ATOM 1650 C C . THR A 1 210 ? 3.797 3.852 5.891 1.00 95.81 210 THR A C 1
ATOM 1652 O O . THR A 1 210 ? 3.030 3.513 4.986 1.00 95.81 210 THR A O 1
ATOM 1655 N N . PRO A 1 211 ? 4.955 3.213 6.135 1.00 96.12 211 PRO A N 1
ATOM 1656 C CA . PRO A 1 211 ? 5.328 1.994 5.436 1.00 96.12 211 PRO A CA 1
ATOM 1657 C C . PRO A 1 211 ? 4.280 0.899 5.616 1.00 96.12 211 PRO A C 1
ATOM 1659 O O . PRO A 1 211 ? 3.743 0.719 6.716 1.00 96.12 211 PRO A O 1
ATOM 1662 N N . PHE A 1 212 ? 4.017 0.150 4.549 1.00 96.25 212 PHE A N 1
ATOM 1663 C CA . PHE A 1 212 ? 3.081 -0.965 4.563 1.00 96.25 212 PHE A CA 1
ATOM 1664 C C . PHE A 1 212 ? 3.601 -2.184 3.800 1.00 96.25 212 PHE A C 1
ATOM 1666 O O . PHE A 1 212 ? 4.458 -2.085 2.924 1.00 96.25 212 PHE A O 1
ATOM 1673 N N . ALA A 1 213 ? 3.057 -3.348 4.139 1.00 95.69 213 ALA A N 1
ATOM 1674 C CA . ALA A 1 213 ? 3.274 -4.596 3.421 1.00 95.69 213 ALA A CA 1
ATOM 1675 C C . ALA A 1 213 ? 2.029 -5.486 3.518 1.00 95.69 213 ALA A C 1
ATOM 1677 O O . ALA A 1 213 ? 1.246 -5.366 4.459 1.00 95.69 213 ALA A O 1
ATOM 1678 N N . PHE A 1 214 ? 1.870 -6.407 2.570 1.00 94.38 214 PHE A N 1
ATOM 1679 C CA . PHE A 1 214 ? 0.893 -7.490 2.668 1.00 94.38 214 PHE A CA 1
ATOM 1680 C C . PHE A 1 214 ? 1.606 -8.784 3.059 1.00 94.38 214 PHE A C 1
ATOM 1682 O O . PHE A 1 214 ? 2.631 -9.131 2.469 1.00 94.38 214 PHE A O 1
ATOM 1689 N N . MET A 1 215 ? 1.076 -9.490 4.054 1.00 94.12 215 MET A N 1
ATOM 1690 C CA . MET A 1 215 ? 1.530 -10.835 4.409 1.00 94.12 215 MET A CA 1
ATOM 1691 C C . MET A 1 215 ? 0.961 -11.872 3.431 1.00 94.12 215 MET A C 1
ATOM 1693 O O . MET A 1 215 ? 0.032 -11.595 2.670 1.00 94.12 215 MET A O 1
ATOM 1697 N N . SER A 1 216 ? 1.524 -13.082 3.434 1.00 91.31 216 SER A N 1
ATOM 1698 C CA . SER A 1 216 ? 1.104 -14.169 2.535 1.00 91.31 216 SER A CA 1
ATOM 1699 C C . SER A 1 216 ? -0.330 -14.648 2.774 1.00 91.31 216 SER A C 1
ATOM 1701 O O . SER A 1 216 ? -0.937 -15.212 1.872 1.00 91.31 216 SER A O 1
ATOM 1703 N N . ASP A 1 217 ? -0.867 -14.420 3.972 1.00 90.81 217 ASP A N 1
ATOM 1704 C CA . ASP A 1 217 ? -2.260 -14.691 4.348 1.00 90.81 217 ASP A CA 1
ATOM 1705 C C . ASP A 1 217 ? -3.229 -13.561 3.940 1.00 90.81 217 ASP A C 1
ATOM 1707 O O . ASP A 1 217 ? -4.428 -13.644 4.198 1.00 90.81 217 ASP A O 1
ATOM 1711 N N . GLY A 1 218 ? -2.723 -12.504 3.295 1.00 94.00 218 GLY A N 1
ATOM 1712 C CA . GLY A 1 218 ? -3.503 -11.350 2.857 1.00 94.00 218 GLY A CA 1
ATOM 1713 C C . GLY A 1 218 ? -3.698 -10.269 3.921 1.00 94.00 218 GLY A C 1
ATOM 1714 O O . GLY A 1 218 ? -4.371 -9.275 3.636 1.00 94.00 218 GLY A O 1
ATOM 1715 N N . ALA A 1 219 ? -3.118 -10.410 5.117 1.00 96.12 219 ALA A N 1
ATOM 1716 C CA . ALA A 1 219 ? -3.172 -9.365 6.133 1.00 96.12 219 ALA A CA 1
ATOM 1717 C C . ALA A 1 219 ? -2.341 -8.137 5.726 1.00 96.12 219 ALA A C 1
ATOM 1719 O O . ALA A 1 219 ? -1.252 -8.248 5.155 1.00 96.12 219 ALA A O 1
ATOM 1720 N N . LEU A 1 220 ? -2.852 -6.951 6.050 1.00 97.75 220 LEU A N 1
ATOM 1721 C CA . LEU A 1 220 ? -2.157 -5.682 5.863 1.00 97.75 220 LEU A CA 1
ATOM 1722 C C . LEU A 1 220 ? -1.338 -5.372 7.115 1.00 97.75 220 LEU A C 1
ATOM 1724 O O . LEU A 1 220 ? -1.867 -5.355 8.224 1.00 97.75 220 LEU A O 1
ATOM 1728 N N . VAL A 1 221 ? -0.059 -5.071 6.932 1.00 97.69 221 VAL A N 1
ATOM 1729 C CA . VAL A 1 221 ? 0.852 -4.649 7.996 1.00 97.69 221 VAL A CA 1
ATOM 1730 C C . VAL A 1 221 ? 1.224 -3.196 7.770 1.00 97.69 221 VAL A C 1
ATOM 1732 O O . VAL A 1 221 ? 1.689 -2.852 6.686 1.00 97.69 221 VAL A O 1
ATOM 1735 N N . LEU A 1 222 ? 1.060 -2.364 8.795 1.00 97.50 222 LEU A N 1
ATOM 1736 C CA . LEU A 1 222 ? 1.505 -0.972 8.812 1.00 97.50 222 LEU A CA 1
ATOM 1737 C C . LEU A 1 222 ? 2.615 -0.785 9.848 1.00 97.50 222 LEU A C 1
ATOM 1739 O O . LEU A 1 222 ? 2.565 -1.377 10.926 1.00 97.50 222 LEU A O 1
ATOM 1743 N N . TYR A 1 223 ? 3.585 0.074 9.546 1.00 96.62 223 TYR A N 1
ATOM 1744 C CA . TYR A 1 223 ? 4.662 0.447 10.465 1.00 96.62 223 TYR A CA 1
ATOM 1745 C C . TYR A 1 223 ? 4.565 1.932 10.791 1.00 96.62 223 TYR A C 1
ATOM 1747 O O . TYR A 1 223 ? 5.067 2.780 10.057 1.00 96.62 223 TYR A O 1
ATOM 1755 N N . ARG A 1 224 ? 3.916 2.276 11.902 1.00 93.06 224 ARG A N 1
ATOM 1756 C CA . ARG A 1 224 ? 3.670 3.674 12.270 1.00 93.06 224 ARG A CA 1
ATOM 1757 C C . ARG A 1 224 ? 4.448 4.032 13.525 1.00 93.06 224 ARG A C 1
ATOM 1759 O O . ARG A 1 224 ? 4.273 3.413 14.564 1.00 93.06 224 ARG A O 1
ATOM 1766 N N . LYS A 1 225 ? 5.311 5.052 13.448 1.00 91.31 225 LYS A N 1
ATOM 1767 C CA . LYS A 1 225 ? 6.101 5.555 14.597 1.00 91.31 225 LYS A CA 1
ATOM 1768 C C . LYS A 1 225 ? 6.820 4.436 15.382 1.00 91.31 225 LYS A C 1
ATOM 1770 O O . LYS A 1 225 ? 6.857 4.465 16.607 1.00 91.31 225 LYS A O 1
ATOM 1775 N N . GLY A 1 226 ? 7.363 3.450 14.665 1.00 92.56 226 GLY A N 1
ATOM 1776 C CA . GLY A 1 226 ? 8.074 2.304 15.244 1.00 92.56 226 GLY A CA 1
ATOM 1777 C C . GLY A 1 226 ? 7.190 1.148 15.722 1.00 92.56 226 GLY A C 1
ATOM 1778 O O . GLY A 1 226 ? 7.737 0.115 16.084 1.00 92.56 226 GLY A O 1
ATOM 1779 N N . VAL A 1 227 ? 5.862 1.281 15.680 1.00 95.94 227 VAL A N 1
ATOM 1780 C CA . VAL A 1 227 ? 4.916 0.224 16.062 1.00 95.94 227 VAL A CA 1
ATOM 1781 C C . VAL A 1 227 ? 4.435 -0.506 14.814 1.00 95.94 227 VAL A C 1
ATOM 1783 O O . VAL A 1 227 ? 4.011 0.124 13.837 1.00 95.94 227 VAL A O 1
ATOM 1786 N N . LYS A 1 228 ? 4.504 -1.838 14.844 1.00 96.69 228 LYS A N 1
ATOM 1787 C CA . LYS A 1 228 ? 3.904 -2.703 13.825 1.00 96.69 228 LYS A CA 1
ATOM 1788 C C . LYS A 1 228 ? 2.434 -2.913 14.182 1.00 96.69 228 LYS A C 1
ATOM 1790 O O . LYS A 1 228 ? 2.129 -3.281 15.309 1.00 96.69 228 LYS A O 1
ATOM 1795 N N . SER A 1 229 ? 1.536 -2.709 13.226 1.00 97.62 229 SER A N 1
ATOM 1796 C CA . SER A 1 229 ? 0.113 -3.017 13.387 1.00 97.62 229 SER A CA 1
ATOM 1797 C C . SER A 1 229 ? -0.379 -3.901 12.253 1.00 97.62 229 SER A C 1
ATOM 1799 O O . SER A 1 229 ? 0.036 -3.723 11.106 1.00 97.62 229 SER A O 1
ATOM 1801 N N . GLN A 1 230 ? -1.238 -4.864 12.571 1.00 97.88 230 GLN A N 1
ATOM 1802 C CA . GLN A 1 230 ? -1.755 -5.857 11.632 1.00 97.88 230 GLN A CA 1
ATOM 1803 C C . GLN A 1 230 ? -3.265 -5.723 11.488 1.00 97.88 230 GLN A C 1
ATOM 1805 O O . GLN A 1 230 ? -3.997 -5.541 12.464 1.00 97.88 230 GLN A O 1
ATOM 1810 N N . TYR A 1 231 ? -3.734 -5.838 10.253 1.00 98.19 231 TYR A N 1
ATOM 1811 C CA . TYR A 1 231 ? -5.130 -5.670 9.906 1.00 98.19 231 TYR A CA 1
ATOM 1812 C C . TYR A 1 231 ? -5.593 -6.809 9.013 1.00 98.19 231 TYR A C 1
ATOM 1814 O O . TYR A 1 231 ? -4.925 -7.181 8.045 1.00 98.19 231 TYR A O 1
ATOM 1822 N N . ARG A 1 232 ? -6.784 -7.319 9.308 1.00 97.81 232 ARG A N 1
ATOM 1823 C CA . ARG A 1 232 ? -7.482 -8.281 8.457 1.00 97.81 232 ARG A CA 1
ATOM 1824 C C . ARG A 1 232 ? -8.507 -7.558 7.596 1.00 97.81 232 ARG A C 1
ATOM 1826 O O . ARG A 1 232 ? -9.107 -6.575 8.029 1.00 97.81 232 ARG A O 1
ATOM 1833 N N . ARG A 1 233 ? -8.721 -8.060 6.388 1.00 97.50 233 ARG A N 1
ATOM 1834 C CA . ARG A 1 233 ? -9.803 -7.601 5.518 1.00 97.50 233 ARG A CA 1
ATOM 1835 C C . ARG A 1 233 ? -11.141 -8.127 6.051 1.00 97.50 233 ARG A C 1
ATOM 1837 O O . ARG A 1 233 ? -11.192 -9.267 6.517 1.00 97.50 233 ARG A O 1
ATOM 1844 N N . ILE A 1 234 ? -12.184 -7.299 6.000 1.00 95.00 234 ILE A N 1
ATOM 1845 C CA . ILE A 1 234 ? -13.564 -7.665 6.370 1.00 95.00 234 ILE A CA 1
ATOM 1846 C C . ILE A 1 234 ? -14.525 -7.486 5.198 1.00 95.00 234 ILE A C 1
ATOM 1848 O O . ILE A 1 234 ? -14.211 -6.672 4.295 1.00 95.00 234 ILE A O 1
#

pLDDT: mean 74.98, std 17.31, range [26.53, 98.38]